Protein AF-A0A534RTC8-F1 (afdb_monomer_lite)

Structure (mmCIF, N/CA/C/O backbone):
data_AF-A0A534RTC8-F1
#
_entry.id   AF-A0A534RTC8-F1
#
loop_
_atom_site.group_PDB
_atom_site.id
_atom_site.type_symbol
_atom_site.label_atom_id
_atom_site.label_alt_id
_atom_site.label_comp_id
_atom_site.label_asym_id
_atom_site.label_entity_id
_atom_site.label_seq_id
_atom_site.pdbx_PDB_ins_code
_atom_site.Cartn_x
_atom_site.Cartn_y
_atom_site.Cartn_z
_atom_site.occupancy
_atom_site.B_iso_or_equiv
_atom_site.auth_seq_id
_atom_site.auth_comp_id
_atom_site.auth_asym_id
_atom_site.auth_atom_id
_atom_site.pdbx_PDB_model_num
ATOM 1 N N . ARG A 1 1 ? 11.930 1.337 -17.152 1.00 77.25 1 ARG A N 1
ATOM 2 C CA . ARG A 1 1 ? 13.131 2.002 -17.711 1.00 77.25 1 ARG A CA 1
ATOM 3 C C . ARG A 1 1 ? 12.925 3.474 -18.071 1.00 77.25 1 ARG A C 1
ATOM 5 O O . ARG A 1 1 ? 13.868 4.114 -18.499 1.00 77.25 1 ARG A O 1
ATOM 12 N N . SER A 1 2 ? 11.740 4.068 -17.880 1.00 83.12 2 SER A N 1
ATOM 13 C CA . SER A 1 2 ? 11.579 5.524 -18.049 1.00 83.12 2 SER A CA 1
ATOM 14 C C . SER A 1 2 ? 12.488 6.327 -17.107 1.00 83.12 2 SER A C 1
ATOM 16 O O . SER A 1 2 ? 13.029 7.349 -17.511 1.00 83.12 2 SER A O 1
ATOM 18 N N . ILE A 1 3 ? 12.719 5.824 -15.888 1.00 85.44 3 ILE A N 1
ATOM 19 C CA . ILE A 1 3 ? 13.619 6.433 -14.895 1.00 85.44 3 ILE A CA 1
ATOM 20 C C . ILE A 1 3 ? 15.095 6.454 -15.322 1.00 85.44 3 ILE A C 1
ATOM 22 O O . ILE A 1 3 ? 15.863 7.247 -14.793 1.00 85.44 3 ILE A O 1
ATOM 26 N N . ASP A 1 4 ? 15.479 5.631 -16.302 1.00 87.94 4 ASP A N 1
ATOM 27 C CA . ASP A 1 4 ? 16.851 5.540 -16.812 1.00 87.94 4 ASP A CA 1
ATOM 28 C C . ASP A 1 4 ? 17.163 6.665 -17.819 1.00 87.94 4 ASP A C 1
ATOM 30 O O . ASP A 1 4 ? 18.320 6.929 -18.141 1.00 87.94 4 ASP A O 1
ATOM 34 N N . ILE A 1 5 ? 16.140 7.369 -18.324 1.00 89.75 5 ILE A N 1
ATOM 35 C CA . ILE A 1 5 ? 16.299 8.402 -19.361 1.00 89.75 5 ILE A CA 1
ATOM 36 C C . ILE A 1 5 ? 17.119 9.584 -18.836 1.00 89.75 5 ILE A C 1
ATOM 38 O O . ILE A 1 5 ? 18.080 9.997 -19.479 1.00 89.75 5 ILE A O 1
ATOM 42 N N . VAL A 1 6 ? 16.765 10.117 -17.665 1.00 90.00 6 VAL A N 1
ATOM 43 C CA . VAL A 1 6 ? 17.455 11.274 -17.074 1.00 90.00 6 VAL A CA 1
ATOM 44 C C . VAL A 1 6 ? 18.931 10.977 -16.770 1.00 90.00 6 VAL A C 1
ATOM 46 O O . VAL A 1 6 ? 19.768 11.730 -17.267 1.00 90.00 6 VAL A O 1
ATOM 49 N N . PRO A 1 7 ? 19.305 9.899 -16.045 1.00 90.12 7 PRO A N 1
ATOM 50 C CA . PRO A 1 7 ? 20.716 9.583 -15.816 1.00 90.12 7 PRO A CA 1
ATOM 51 C C . PRO A 1 7 ? 21.477 9.315 -17.122 1.00 90.12 7 PRO A C 1
ATOM 53 O O . PRO A 1 7 ? 22.638 9.700 -17.222 1.00 90.12 7 PRO A O 1
ATOM 56 N N . THR A 1 8 ? 20.830 8.754 -18.152 1.00 90.62 8 THR A N 1
ATOM 57 C CA . THR A 1 8 ? 21.440 8.614 -19.489 1.00 90.62 8 THR A CA 1
ATOM 58 C C . THR A 1 8 ? 21.735 9.972 -20.125 1.00 90.62 8 THR A C 1
ATOM 60 O O . THR A 1 8 ? 22.825 10.180 -20.647 1.00 90.62 8 THR A O 1
ATOM 63 N N . ILE A 1 9 ? 20.794 10.922 -20.074 1.00 90.75 9 ILE A N 1
ATOM 64 C CA . ILE A 1 9 ? 21.009 12.284 -20.587 1.00 90.75 9 ILE A CA 1
ATOM 65 C C . ILE A 1 9 ? 22.135 12.974 -19.811 1.00 90.75 9 ILE A C 1
ATOM 67 O O . ILE A 1 9 ? 22.993 13.605 -20.425 1.00 90.75 9 ILE A O 1
ATOM 71 N N . CYS A 1 10 ? 22.166 12.847 -18.481 1.00 89.00 10 CYS A N 1
ATOM 72 C CA . CYS A 1 10 ? 23.241 13.399 -17.657 1.00 89.00 10 CYS A CA 1
ATOM 73 C C . CYS A 1 10 ? 24.613 12.868 -18.087 1.00 89.00 10 CYS A C 1
ATOM 75 O O . CYS A 1 10 ? 25.526 13.666 -18.287 1.00 89.00 10 CYS A O 1
ATOM 77 N N . ASP A 1 11 ? 24.728 11.558 -18.299 1.00 89.56 11 ASP A N 1
ATOM 78 C CA . ASP A 1 11 ? 25.956 10.896 -18.742 1.00 89.56 11 ASP A CA 1
ATOM 79 C C . ASP A 1 11 ? 26.390 11.371 -20.143 1.00 89.56 11 ASP A C 1
ATOM 81 O O . ASP A 1 11 ? 27.514 11.838 -20.325 1.00 89.56 11 ASP A O 1
ATOM 85 N N . VAL A 1 12 ? 25.460 11.415 -21.111 1.00 91.69 12 VAL A N 1
ATOM 86 C CA . VAL A 1 12 ? 25.701 11.978 -22.460 1.00 91.69 12 VAL A CA 1
ATOM 87 C C . VAL A 1 12 ? 26.232 13.410 -22.388 1.00 91.69 12 VAL A C 1
ATOM 89 O O . VAL A 1 12 ? 27.104 13.806 -23.162 1.00 91.69 12 VAL A O 1
ATOM 92 N N . LEU A 1 13 ? 25.691 14.208 -21.469 1.00 91.62 13 LEU A N 1
ATOM 93 C CA . LEU A 1 13 ? 26.062 15.605 -21.297 1.00 91.62 13 LEU A CA 1
ATOM 94 C C . LEU A 1 13 ? 27.298 15.802 -20.411 1.00 91.62 13 LEU A C 1
ATOM 96 O O . LEU A 1 13 ? 27.687 16.954 -20.221 1.00 91.62 13 LEU A O 1
ATOM 100 N N . GLY A 1 14 ? 27.912 14.746 -19.869 1.00 89.50 14 GLY A N 1
ATOM 101 C CA . GLY A 1 14 ? 29.035 14.841 -18.933 1.00 89.50 14 GLY A CA 1
ATOM 102 C C . GLY A 1 14 ? 28.685 15.599 -17.648 1.00 89.50 14 GLY A C 1
ATOM 103 O O . GLY A 1 14 ? 29.510 16.360 -17.140 1.00 89.50 14 GLY A O 1
ATOM 104 N N . LEU A 1 15 ? 27.440 15.475 -17.183 1.00 88.44 15 LEU A N 1
ATOM 105 C CA . LEU A 1 15 ? 26.965 16.014 -15.908 1.00 88.44 15 LEU A CA 1
ATOM 106 C C . LEU A 1 15 ? 27.244 15.015 -14.775 1.00 88.44 15 LEU A C 1
ATOM 108 O O . LEU A 1 15 ? 27.317 13.813 -15.032 1.00 88.44 15 LEU A O 1
ATOM 112 N N . PRO A 1 16 ? 27.390 15.479 -13.520 1.00 82.50 16 PRO A N 1
ATOM 113 C CA . PRO A 1 16 ? 27.535 14.568 -12.391 1.00 82.50 16 PRO A CA 1
ATOM 114 C C . PRO A 1 16 ? 26.307 13.658 -12.254 1.00 82.50 16 PRO A C 1
ATOM 116 O O . PRO A 1 16 ? 25.179 14.074 -12.520 1.00 82.50 16 PRO A O 1
ATOM 119 N N . ALA A 1 17 ? 26.538 12.423 -11.804 1.00 77.12 17 ALA A N 1
ATOM 120 C CA . ALA A 1 17 ? 25.464 11.539 -11.371 1.00 77.12 17 ALA A CA 1
ATOM 121 C C . ALA A 1 17 ? 24.817 12.105 -10.098 1.00 77.12 17 ALA A C 1
ATOM 123 O O . ALA A 1 17 ? 25.513 12.595 -9.206 1.00 77.12 17 ALA A O 1
ATOM 124 N N . PHE A 1 18 ? 23.493 12.017 -10.016 1.00 78.12 18 PHE A N 1
ATOM 125 C CA . PHE A 1 18 ? 22.725 12.439 -8.850 1.00 78.12 18 PHE A CA 1
ATOM 126 C C . PHE A 1 18 ? 22.393 11.198 -8.015 1.00 78.12 18 PHE A C 1
ATOM 128 O O . PHE A 1 18 ? 21.691 10.322 -8.527 1.00 78.12 18 PHE A O 1
ATOM 135 N N . PRO A 1 19 ? 22.908 11.073 -6.775 1.00 74.38 19 PRO A N 1
ATOM 136 C CA . PRO A 1 19 ? 22.677 9.901 -5.924 1.00 74.38 19 PRO A CA 1
ATOM 137 C C . PRO A 1 19 ? 21.198 9.603 -5.652 1.00 74.38 19 PRO A C 1
ATOM 139 O O . PRO A 1 19 ? 20.850 8.486 -5.290 1.00 74.38 19 PRO A O 1
ATOM 142 N N . GLU A 1 20 ? 20.328 10.598 -5.814 1.00 76.94 20 GLU A N 1
ATOM 143 C CA . GLU A 1 20 ? 18.884 10.495 -5.619 1.00 76.94 20 GLU A CA 1
ATOM 144 C C . GLU A 1 20 ? 18.161 9.826 -6.796 1.00 76.94 20 GLU A C 1
ATOM 146 O O . GLU A 1 20 ? 16.977 9.502 -6.684 1.00 76.94 20 GLU A O 1
ATOM 151 N N . PHE A 1 21 ? 18.827 9.647 -7.942 1.00 81.12 21 PHE A N 1
ATOM 152 C CA . PHE A 1 21 ? 18.242 8.960 -9.087 1.00 81.12 21 PHE A CA 1
ATOM 153 C C . PHE A 1 21 ? 18.325 7.448 -8.898 1.00 81.12 21 PHE A C 1
ATOM 155 O O . PHE A 1 21 ? 19.400 6.866 -8.835 1.00 81.12 21 PHE A O 1
ATOM 162 N N . GLU A 1 22 ? 17.158 6.809 -8.876 1.00 82.06 22 GLU A N 1
ATOM 163 C CA . GLU A 1 22 ? 17.038 5.347 -8.822 1.00 82.06 22 GLU A CA 1
ATOM 164 C C . GLU A 1 22 ? 17.397 4.674 -10.162 1.00 82.06 22 GLU A C 1
ATOM 166 O O . GLU A 1 22 ? 17.724 3.490 -10.199 1.00 82.06 22 GLU A O 1
ATOM 171 N N . GLY A 1 23 ? 17.307 5.413 -11.275 1.00 85.81 23 GLY A N 1
ATOM 172 C CA . GLY A 1 23 ? 17.638 4.912 -12.610 1.00 85.81 23 GLY A CA 1
ATOM 173 C C . GLY A 1 23 ? 19.140 4.904 -12.897 1.00 85.81 23 GLY A C 1
ATOM 174 O O . GLY A 1 23 ? 19.924 5.591 -12.244 1.00 85.81 23 GLY A O 1
ATOM 175 N N . VAL A 1 24 ? 19.543 4.183 -13.944 1.00 87.00 24 VAL A N 1
ATOM 176 C CA . VAL A 1 24 ? 20.947 4.088 -14.385 1.00 87.00 24 VAL A CA 1
ATOM 177 C C . VAL A 1 24 ? 21.121 4.556 -15.828 1.00 87.00 24 VAL A C 1
ATOM 179 O O . VAL A 1 24 ? 20.195 4.477 -16.631 1.00 87.00 24 VAL A O 1
ATOM 182 N N . SER A 1 25 ? 22.315 5.039 -16.184 1.00 88.56 25 SER A N 1
ATOM 183 C CA . SER A 1 25 ? 22.623 5.383 -17.578 1.00 88.56 25 SER A CA 1
ATOM 184 C C . SER A 1 25 ? 22.563 4.143 -18.476 1.00 88.56 25 SER A C 1
ATOM 186 O O . SER A 1 25 ? 23.100 3.085 -18.143 1.00 88.56 25 SER A O 1
ATOM 188 N N . LEU A 1 26 ? 21.929 4.280 -19.641 1.00 89.12 26 LEU A N 1
ATOM 189 C CA . LEU A 1 26 ? 21.820 3.244 -20.666 1.00 89.12 26 LEU A CA 1
ATOM 190 C C . LEU A 1 26 ? 22.995 3.267 -21.656 1.00 89.12 26 LEU A C 1
ATOM 192 O O . LEU A 1 26 ? 23.085 2.373 -22.497 1.00 89.12 26 LEU A O 1
ATOM 196 N N . LEU A 1 27 ? 23.903 4.249 -21.577 1.00 89.00 27 LEU A N 1
ATOM 197 C CA . LEU A 1 27 ? 25.047 4.341 -22.493 1.00 89.00 27 LEU A CA 1
ATOM 198 C C . LEU A 1 27 ? 25.919 3.076 -22.527 1.00 89.00 27 LEU A C 1
ATOM 200 O O . LEU A 1 27 ? 26.255 2.653 -23.635 1.00 89.00 27 LEU A O 1
ATOM 204 N N . PRO A 1 28 ? 26.236 2.409 -21.395 1.00 86.31 28 PRO A N 1
ATOM 205 C CA . PRO A 1 28 ? 26.993 1.156 -21.432 1.00 86.31 28 PRO A CA 1
ATOM 206 C C . PRO A 1 28 ? 26.291 0.049 -22.231 1.00 86.31 28 PRO A C 1
ATOM 208 O O . PRO A 1 28 ? 26.950 -0.727 -22.919 1.00 86.31 28 PRO A O 1
ATOM 211 N N . LEU A 1 29 ? 24.956 -0.004 -22.188 1.00 84.06 29 LEU A N 1
ATOM 212 C CA . LEU A 1 29 ? 24.170 -0.986 -22.941 1.00 84.06 29 LEU A CA 1
ATOM 213 C C . LEU A 1 29 ? 24.237 -0.710 -24.444 1.00 84.06 29 LEU A C 1
ATOM 215 O O . LEU A 1 29 ? 24.435 -1.633 -25.227 1.00 84.06 29 LEU A O 1
ATOM 219 N N . ILE A 1 30 ? 24.130 0.565 -24.830 1.00 84.44 30 ILE A N 1
ATOM 220 C CA . ILE A 1 30 ? 24.231 1.012 -26.226 1.00 84.44 30 ILE A CA 1
ATOM 221 C C . ILE A 1 30 ? 25.638 0.748 -26.781 1.00 84.44 30 ILE A C 1
ATOM 223 O O . ILE A 1 30 ? 25.779 0.318 -27.921 1.00 84.44 30 ILE A O 1
ATOM 227 N N . ALA A 1 31 ? 26.678 1.004 -25.984 1.00 85.94 31 ALA A N 1
ATOM 228 C CA . ALA A 1 31 ? 28.070 0.902 -26.415 1.00 85.94 31 ALA A CA 1
ATOM 229 C C . ALA A 1 31 ? 28.591 -0.542 -26.499 1.00 85.94 31 ALA A C 1
ATOM 231 O O . ALA A 1 31 ? 29.468 -0.824 -27.314 1.00 85.94 31 ALA A O 1
ATOM 232 N N . HIS A 1 32 ? 28.089 -1.444 -25.650 1.00 80.12 32 HIS A N 1
ATOM 233 C CA . HIS A 1 32 ? 28.633 -2.799 -25.510 1.00 80.12 32 HIS A CA 1
ATOM 234 C C . HIS A 1 32 ? 27.690 -3.916 -25.970 1.00 80.12 32 HIS A C 1
ATOM 236 O O . HIS A 1 32 ? 28.039 -5.079 -25.791 1.00 80.12 32 HIS A O 1
ATOM 242 N N . ASP A 1 33 ? 26.518 -3.583 -26.528 1.00 71.12 33 ASP A N 1
ATOM 243 C CA . ASP A 1 33 ? 25.463 -4.542 -26.909 1.00 71.12 33 ASP A CA 1
ATOM 244 C C . ASP A 1 33 ? 25.215 -5.595 -25.812 1.00 71.12 33 ASP A C 1
ATOM 246 O O . ASP A 1 33 ? 25.131 -6.805 -26.030 1.00 71.12 33 ASP A O 1
ATOM 250 N N . THR A 1 34 ? 25.200 -5.118 -24.567 1.00 71.31 34 THR A N 1
ATOM 251 C CA . THR A 1 34 ? 25.032 -5.975 -23.394 1.00 71.31 34 THR A CA 1
ATOM 252 C C . THR A 1 34 ? 23.556 -6.105 -23.065 1.00 71.31 34 THR A C 1
ATOM 254 O O . THR A 1 34 ? 22.774 -5.163 -23.207 1.00 71.31 34 THR A O 1
ATOM 257 N N . SER A 1 35 ? 23.156 -7.292 -22.603 1.00 62.88 35 SER A N 1
ATOM 258 C CA . SER A 1 35 ? 21.790 -7.485 -22.128 1.00 62.88 35 SER A CA 1
ATOM 259 C C . SER A 1 35 ? 21.543 -6.596 -20.910 1.00 62.88 35 SER A C 1
ATOM 261 O O . SER A 1 35 ? 22.365 -6.565 -19.990 1.00 62.88 35 SER A O 1
ATOM 263 N N . PRO A 1 36 ? 20.419 -5.873 -20.877 1.00 61.88 36 PRO A N 1
ATOM 264 C CA . PRO A 1 36 ? 20.132 -4.991 -19.769 1.00 61.88 36 PRO A CA 1
ATOM 265 C C . PRO A 1 36 ? 19.829 -5.807 -18.496 1.00 61.88 36 PRO A C 1
ATOM 267 O O . PRO A 1 36 ? 19.460 -6.980 -18.607 1.00 61.88 36 PRO A O 1
ATOM 270 N N . PRO A 1 37 ? 19.966 -5.223 -17.285 1.00 62.88 37 PRO A N 1
ATOM 271 C CA . PRO A 1 37 ? 19.723 -5.944 -16.035 1.00 62.88 37 PRO A CA 1
ATOM 272 C C . PRO A 1 37 ? 18.354 -6.625 -16.065 1.00 62.88 37 PRO A C 1
ATOM 274 O O . PRO A 1 37 ? 17.379 -6.037 -16.540 1.00 62.88 37 PRO A O 1
ATOM 277 N N . GLY A 1 38 ? 18.327 -7.885 -15.624 1.00 73.56 38 GLY A N 1
ATOM 278 C CA . GLY A 1 38 ? 17.243 -8.816 -15.930 1.00 73.56 38 GLY A CA 1
ATOM 279 C C . GLY A 1 38 ? 15.891 -8.424 -15.342 1.00 73.56 38 GLY A C 1
ATOM 280 O O . GLY A 1 38 ? 14.874 -8.756 -15.938 1.00 73.56 38 GLY A O 1
ATOM 281 N N . GLU A 1 39 ? 15.863 -7.700 -14.224 1.00 87.50 39 GLU A N 1
ATOM 282 C CA . GLU A 1 39 ? 14.638 -7.371 -13.496 1.00 87.50 39 GLU A CA 1
ATOM 283 C C . GLU A 1 39 ? 14.167 -5.929 -13.739 1.00 87.50 39 GLU A C 1
ATOM 285 O O . GLU A 1 39 ? 14.957 -4.987 -13.796 1.00 87.50 39 GLU A O 1
ATOM 290 N N . LEU A 1 40 ? 12.854 -5.758 -13.874 1.00 90.00 40 LEU A N 1
ATOM 291 C CA . LEU A 1 40 ? 12.160 -4.487 -14.012 1.00 90.00 40 LEU A CA 1
ATOM 292 C C . LEU A 1 40 ? 10.964 -4.441 -13.068 1.00 90.00 40 LEU A C 1
ATOM 294 O O . LEU A 1 40 ? 10.110 -5.325 -13.106 1.00 90.00 40 LEU A O 1
ATOM 298 N N . PHE A 1 41 ? 10.856 -3.360 -12.306 1.00 91.44 41 PHE A N 1
ATOM 299 C CA . PHE A 1 41 ? 9.686 -3.060 -11.491 1.00 91.44 41 PHE A CA 1
ATOM 300 C C . PHE A 1 41 ? 8.830 -1.976 -12.155 1.00 91.44 41 PHE A C 1
ATOM 302 O O . PHE A 1 41 ? 9.347 -1.013 -12.730 1.00 91.44 41 PHE A O 1
ATOM 309 N N . ALA A 1 42 ? 7.510 -2.135 -12.102 1.00 91.38 42 ALA A N 1
ATOM 310 C CA . ALA A 1 42 ? 6.553 -1.176 -12.633 1.00 91.38 42 ALA A CA 1
ATOM 311 C C . ALA A 1 42 ? 5.364 -0.994 -11.686 1.00 91.38 42 ALA A C 1
ATOM 313 O O . ALA A 1 42 ? 4.903 -1.937 -11.041 1.00 91.38 42 ALA A O 1
ATOM 314 N N . ARG A 1 43 ? 4.834 0.231 -11.661 1.00 89.88 43 ARG A N 1
ATOM 315 C CA . ARG A 1 43 ? 3.625 0.608 -10.927 1.00 89.88 43 ARG A CA 1
ATOM 316 C C . ARG A 1 43 ? 2.590 1.144 -11.908 1.00 89.88 43 ARG A C 1
ATOM 318 O O . ARG A 1 43 ? 2.890 2.054 -12.677 1.00 89.88 43 ARG A O 1
ATOM 325 N N . ALA A 1 44 ? 1.379 0.604 -11.856 1.00 87.38 44 ALA A N 1
ATOM 326 C CA . ALA A 1 44 ? 0.212 1.166 -12.520 1.00 87.38 44 ALA A CA 1
ATOM 327 C C . ALA A 1 44 ? -0.670 1.831 -11.459 1.00 87.38 44 ALA A C 1
ATOM 329 O O . ALA A 1 44 ? -1.222 1.153 -10.596 1.00 87.38 44 ALA A O 1
ATOM 330 N N . ALA A 1 45 ? -0.751 3.160 -11.519 1.00 81.12 45 ALA A N 1
ATOM 331 C CA . ALA A 1 45 ? -1.385 4.021 -10.519 1.00 81.12 45 ALA A CA 1
ATOM 332 C C . ALA A 1 45 ? -2.438 4.954 -11.153 1.00 81.12 45 ALA A C 1
ATOM 334 O O . ALA A 1 45 ? -2.516 6.134 -10.820 1.00 81.12 45 ALA A O 1
ATOM 335 N N . ASN A 1 46 ? -3.199 4.449 -12.130 1.00 76.50 46 ASN A N 1
ATOM 336 C CA . ASN A 1 46 ? -4.319 5.185 -12.722 1.00 76.50 46 ASN A CA 1
ATOM 337 C C . ASN A 1 46 ? -5.560 4.993 -11.837 1.00 76.50 46 ASN A C 1
ATOM 339 O O . ASN A 1 46 ? -5.854 3.862 -11.486 1.00 76.50 46 ASN A O 1
ATOM 343 N N . LEU A 1 47 ? -6.294 6.060 -11.515 1.00 76.00 47 LEU A N 1
ATOM 344 C CA . LEU A 1 47 ? -7.545 5.987 -10.749 1.00 76.00 47 LEU A CA 1
ATOM 345 C C . LEU A 1 47 ? -8.692 5.285 -11.501 1.00 76.00 47 LEU A C 1
ATOM 347 O O . LEU A 1 47 ? -9.634 4.810 -10.875 1.00 76.00 47 LEU A O 1
ATOM 351 N N . GLU A 1 48 ? -8.620 5.192 -12.830 1.00 75.06 48 GLU A N 1
ATOM 352 C CA . GLU A 1 48 ? -9.605 4.481 -13.660 1.00 75.06 48 GLU A CA 1
ATOM 353 C C . GLU A 1 48 ? -9.444 2.954 -13.614 1.00 75.06 48 GLU A C 1
ATOM 355 O O . GLU A 1 48 ? -10.340 2.221 -14.031 1.00 75.06 48 GLU A O 1
ATOM 360 N N . PHE A 1 49 ? -8.305 2.459 -13.119 1.00 79.50 49 PHE A N 1
ATOM 361 C CA . PHE A 1 49 ? -7.990 1.034 -13.064 1.00 79.50 49 PHE A CA 1
ATOM 362 C C . PHE A 1 49 ? -7.481 0.639 -11.671 1.00 79.50 49 PHE A C 1
ATOM 364 O O . PHE A 1 49 ? -6.990 1.477 -10.923 1.00 79.50 49 PHE A O 1
ATOM 371 N N . PRO A 1 50 ? -7.535 -0.648 -11.292 1.00 83.44 50 PRO A N 1
ATOM 372 C CA . PRO A 1 50 ? -6.948 -1.084 -10.032 1.00 83.44 50 PRO A CA 1
ATOM 373 C C . PRO A 1 50 ? -5.451 -0.767 -9.963 1.00 83.44 50 PRO A C 1
ATOM 375 O O . PRO A 1 50 ? -4.720 -0.980 -10.938 1.00 83.44 50 PRO A O 1
ATOM 378 N N . TYR A 1 51 ? -4.987 -0.331 -8.788 1.00 91.44 51 TYR A N 1
ATOM 379 C CA . TYR A 1 51 ? -3.559 -0.197 -8.509 1.00 91.44 51 TYR A CA 1
ATOM 380 C C . TYR A 1 51 ? -2.872 -1.556 -8.660 1.00 91.44 51 TYR A C 1
ATOM 382 O O . TYR A 1 51 ? -3.318 -2.559 -8.091 1.00 91.44 51 TYR A O 1
ATOM 390 N N . ARG A 1 52 ? -1.782 -1.594 -9.429 1.00 94.62 52 ARG A N 1
ATOM 391 C CA . ARG A 1 52 ? -1.005 -2.816 -9.663 1.00 94.62 52 ARG A CA 1
ATOM 392 C C . ARG A 1 52 ? 0.486 -2.563 -9.558 1.00 94.62 52 ARG A C 1
ATOM 394 O O . ARG A 1 52 ? 0.990 -1.536 -10.017 1.00 94.62 52 ARG A O 1
ATOM 401 N N . PHE A 1 53 ? 1.184 -3.562 -9.045 1.00 95.19 53 PHE A N 1
ATOM 402 C CA . PHE A 1 53 ? 2.627 -3.690 -9.179 1.00 95.19 53 PHE A CA 1
ATOM 403 C C . PHE A 1 53 ? 2.944 -4.820 -10.143 1.00 95.19 53 PHE A C 1
ATOM 405 O O . PHE A 1 53 ? 2.235 -5.824 -10.176 1.00 95.19 53 PHE A O 1
ATOM 412 N N . ALA A 1 54 ? 4.006 -4.661 -10.922 1.00 95.94 54 ALA A N 1
ATOM 413 C CA . ALA A 1 54 ? 4.519 -5.718 -11.771 1.00 95.94 54 ALA A CA 1
ATOM 414 C C . ALA A 1 54 ? 6.030 -5.843 -11.604 1.00 95.94 54 ALA A C 1
ATOM 416 O O . ALA A 1 54 ? 6.750 -4.845 -11.647 1.00 95.94 54 ALA A O 1
ATOM 417 N N . LEU A 1 55 ? 6.493 -7.078 -11.461 1.00 95.62 55 LEU A N 1
ATOM 418 C CA . LEU A 1 55 ? 7.895 -7.448 -11.528 1.00 95.62 55 LEU A CA 1
ATOM 419 C C . LEU A 1 55 ? 8.108 -8.266 -12.797 1.00 95.62 55 LEU A C 1
ATOM 421 O O . LEU A 1 55 ? 7.430 -9.268 -13.019 1.00 95.62 55 LEU A O 1
ATOM 425 N N . ARG A 1 56 ? 9.034 -7.840 -13.648 1.00 94.12 56 ARG A N 1
ATOM 426 C CA . ARG A 1 56 ? 9.335 -8.487 -14.921 1.00 94.12 56 ARG A CA 1
ATOM 427 C C . ARG A 1 56 ? 10.799 -8.885 -14.966 1.00 94.12 56 ARG A C 1
ATOM 429 O O . ARG A 1 56 ? 11.673 -8.037 -14.874 1.00 94.12 56 ARG A O 1
ATOM 436 N N . THR A 1 57 ? 11.040 -10.163 -15.202 1.00 92.50 57 THR A N 1
ATOM 437 C CA . THR A 1 57 ? 12.338 -10.730 -15.582 1.00 92.50 57 THR A CA 1
ATOM 438 C C . THR A 1 57 ? 12.361 -10.995 -17.097 1.00 92.50 57 THR A C 1
ATOM 440 O O . THR A 1 57 ? 11.341 -10.770 -17.760 1.00 92.50 57 THR A O 1
ATOM 443 N N . PRO A 1 58 ? 13.457 -11.506 -17.699 1.00 90.50 58 PRO A N 1
ATOM 444 C CA . PRO A 1 58 ? 13.444 -11.846 -19.122 1.00 90.50 58 PRO A CA 1
ATOM 445 C C . PRO A 1 58 ? 12.429 -12.946 -19.460 1.00 90.50 58 PRO A C 1
ATOM 447 O O . PRO A 1 58 ? 11.880 -12.947 -20.558 1.00 90.50 58 PRO A O 1
ATOM 450 N N . ARG A 1 59 ? 12.171 -13.866 -18.519 1.00 93.38 59 ARG A N 1
ATOM 451 C CA . ARG A 1 59 ? 11.289 -15.019 -18.733 1.00 93.38 59 ARG A CA 1
ATOM 452 C C . ARG A 1 59 ? 9.923 -14.888 -18.076 1.00 93.38 59 ARG A C 1
ATOM 454 O O . ARG A 1 59 ? 8.959 -15.365 -18.646 1.00 93.38 59 ARG A O 1
ATOM 461 N N . TYR A 1 60 ? 9.813 -14.270 -16.907 1.00 95.88 60 TYR A N 1
ATOM 462 C CA . TYR A 1 60 ? 8.555 -14.234 -16.160 1.00 95.88 60 TYR A CA 1
ATOM 463 C C . TYR A 1 60 ? 8.112 -12.817 -15.838 1.00 95.88 60 TYR A C 1
ATOM 465 O O . TYR A 1 60 ? 8.943 -11.949 -15.568 1.00 95.88 60 TYR A O 1
ATOM 473 N N . LYS A 1 61 ? 6.799 -12.607 -15.789 1.00 96.69 61 LYS A N 1
ATOM 474 C CA . LYS A 1 61 ? 6.181 -11.407 -15.226 1.00 96.69 61 LYS A CA 1
ATOM 475 C C . LYS A 1 61 ? 5.205 -11.802 -14.128 1.00 96.69 61 LYS A C 1
ATOM 477 O O . LYS A 1 61 ? 4.283 -12.568 -14.386 1.00 96.69 61 LYS A O 1
ATOM 482 N N . LEU A 1 62 ? 5.408 -11.249 -12.940 1.00 97.69 62 LEU A N 1
ATOM 483 C CA . LEU A 1 62 ? 4.482 -11.319 -11.816 1.00 97.69 62 LEU A CA 1
ATOM 484 C C . LEU A 1 62 ? 3.741 -9.985 -11.717 1.00 97.69 62 LEU A C 1
ATOM 486 O O . LEU A 1 62 ? 4.377 -8.932 -11.711 1.00 97.69 62 LEU A O 1
ATOM 490 N N . ILE A 1 63 ? 2.417 -10.013 -11.622 1.00 97.25 63 ILE A N 1
ATOM 491 C CA . ILE A 1 63 ? 1.573 -8.840 -11.369 1.00 97.25 63 ILE A CA 1
ATOM 492 C C . ILE A 1 63 ? 0.840 -9.066 -10.052 1.00 97.25 63 ILE A C 1
ATOM 494 O O . ILE A 1 63 ? 0.324 -10.154 -9.830 1.00 97.25 63 ILE A O 1
ATOM 498 N N . ARG A 1 64 ? 0.757 -8.045 -9.196 1.00 95.88 64 ARG A N 1
ATOM 499 C CA . ARG A 1 64 ? -0.069 -8.055 -7.983 1.00 95.88 64 ARG A CA 1
ATOM 500 C C . ARG A 1 64 ? -1.053 -6.894 -8.016 1.00 95.88 64 ARG A C 1
ATOM 502 O O . ARG A 1 64 ? -0.652 -5.736 -8.148 1.00 95.88 64 ARG A O 1
ATOM 509 N N . THR A 1 65 ? -2.341 -7.205 -7.900 1.00 95.69 65 THR A N 1
ATOM 510 C CA . THR A 1 65 ? -3.424 -6.215 -7.834 1.00 95.69 65 THR A CA 1
ATOM 511 C C . THR A 1 65 ? -3.687 -5.830 -6.385 1.00 95.69 65 THR A C 1
ATOM 513 O O . THR A 1 65 ? -4.075 -6.668 -5.579 1.00 95.69 65 THR A O 1
ATOM 516 N N . ILE A 1 66 ? -3.514 -4.552 -6.051 1.00 94.94 66 ILE A N 1
ATOM 517 C CA . ILE A 1 66 ? -3.645 -4.046 -4.678 1.00 94.94 66 ILE A CA 1
ATOM 518 C C . ILE A 1 66 ? -5.080 -4.097 -4.171 1.00 94.94 66 ILE A C 1
ATOM 520 O O . ILE A 1 66 ? -5.289 -4.286 -2.979 1.00 94.94 66 ILE A O 1
ATOM 524 N N . GLU A 1 67 ? -6.073 -4.014 -5.054 1.00 95.06 67 GLU A N 1
ATOM 525 C CA . GLU A 1 67 ? -7.464 -4.108 -4.617 1.00 95.06 67 GLU A CA 1
ATOM 526 C C . GLU A 1 67 ? -7.773 -5.447 -3.948 1.00 95.06 67 GLU A C 1
ATOM 528 O O . GLU A 1 67 ? -8.374 -5.476 -2.882 1.00 95.06 67 GLU A O 1
ATOM 533 N N . THR A 1 68 ? -7.350 -6.556 -4.546 1.00 95.44 68 THR A N 1
ATOM 534 C CA . THR A 1 68 ? -7.754 -7.902 -4.116 1.00 95.44 68 THR A CA 1
ATOM 535 C C . THR A 1 68 ? -6.615 -8.724 -3.533 1.00 95.44 68 THR A C 1
ATOM 537 O O . THR A 1 68 ? -6.867 -9.786 -2.981 1.00 95.44 68 THR A O 1
ATOM 540 N N . GLY A 1 69 ? -5.367 -8.273 -3.680 1.00 94.50 69 GLY A N 1
ATOM 541 C CA . GLY A 1 69 ? -4.179 -9.076 -3.394 1.00 94.50 69 GLY A CA 1
ATOM 542 C C . GLY A 1 69 ? -3.871 -10.104 -4.485 1.00 94.50 69 GLY A C 1
ATOM 543 O O . GLY A 1 69 ? -2.804 -10.708 -4.448 1.00 94.50 69 GLY A O 1
ATOM 544 N N . ARG A 1 70 ? -4.755 -10.264 -5.487 1.00 94.81 70 ARG A N 1
ATOM 545 C CA . ARG A 1 70 ? -4.614 -11.277 -6.538 1.00 94.81 70 ARG A CA 1
ATOM 546 C C . ARG A 1 70 ? -3.304 -11.102 -7.288 1.00 94.81 70 ARG A C 1
ATOM 548 O O . ARG A 1 70 ? -2.983 -10.006 -7.761 1.00 94.81 70 ARG A O 1
ATOM 555 N N . GLU A 1 71 ? -2.624 -12.224 -7.458 1.00 95.62 71 GLU A N 1
ATOM 556 C CA . GLU A 1 71 ? -1.438 -12.338 -8.284 1.00 95.62 71 GLU A CA 1
ATOM 557 C C . GLU A 1 71 ? -1.743 -12.970 -9.638 1.00 95.62 71 GLU A C 1
ATOM 559 O O . GLU A 1 71 ? -2.679 -13.757 -9.777 1.00 95.62 71 GLU A O 1
ATOM 564 N N . GLU A 1 72 ? -0.926 -12.615 -10.622 1.00 97.00 72 GLU A N 1
ATOM 565 C CA . GLU A 1 72 ? -0.931 -13.178 -11.969 1.00 97.00 72 GLU A CA 1
ATOM 566 C C . GLU A 1 72 ? 0.512 -13.453 -12.381 1.00 97.00 72 GLU A C 1
ATOM 568 O O . GLU A 1 72 ? 1.384 -12.606 -12.163 1.00 97.00 72 GLU A O 1
ATOM 573 N N . LEU A 1 73 ? 0.771 -14.611 -12.981 1.00 98.00 73 LEU A N 1
ATOM 574 C CA . LEU A 1 73 ? 2.108 -15.020 -13.406 1.00 98.00 73 LEU A CA 1
ATOM 575 C C . LEU A 1 73 ? 2.094 -15.435 -14.873 1.00 98.00 73 LEU A C 1
ATOM 577 O O . LEU A 1 73 ? 1.348 -16.328 -15.251 1.0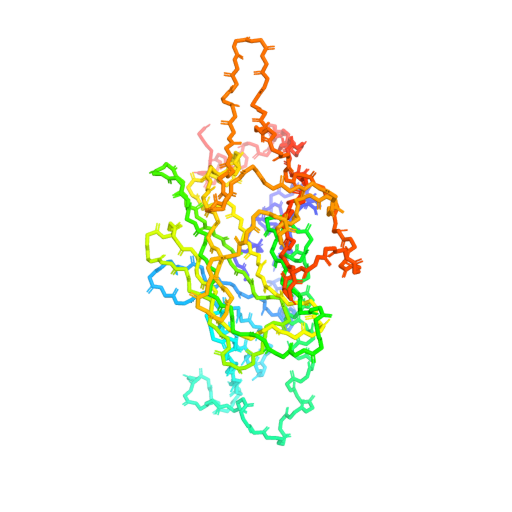0 98.00 73 LEU A O 1
ATOM 581 N N . TYR A 1 74 ? 2.977 -14.852 -15.677 1.00 97.81 74 TYR A N 1
ATOM 582 C CA . TYR A 1 74 ? 3.082 -15.148 -17.107 1.00 97.81 74 TYR A CA 1
ATOM 583 C C . TYR A 1 74 ? 4.508 -15.584 -17.469 1.00 97.81 74 TYR A C 1
ATOM 585 O O . TYR A 1 74 ? 5.466 -14.897 -17.101 1.00 97.81 74 TYR A O 1
ATOM 593 N N . ASP A 1 75 ? 4.661 -16.706 -18.188 1.00 96.94 75 ASP A N 1
ATOM 594 C CA . ASP A 1 75 ? 5.930 -17.113 -18.822 1.00 96.94 75 ASP A CA 1
ATOM 595 C C . ASP A 1 75 ? 6.033 -16.447 -20.199 1.00 96.94 75 ASP A C 1
ATOM 597 O O . ASP A 1 75 ? 5.482 -16.915 -21.188 1.00 96.94 75 ASP A O 1
ATOM 601 N N . LEU A 1 76 ? 6.791 -15.364 -20.266 1.00 95.81 76 LEU A N 1
ATOM 602 C CA . LEU A 1 76 ? 6.989 -14.517 -21.435 1.00 95.81 76 LEU A CA 1
ATOM 603 C C . LEU A 1 76 ? 7.758 -15.199 -22.572 1.00 95.81 76 LEU A C 1
ATOM 605 O O . LEU A 1 76 ? 7.724 -14.704 -23.697 1.00 95.81 76 LEU A O 1
ATOM 609 N N . ALA A 1 77 ? 8.483 -16.288 -22.294 1.00 94.19 77 ALA A N 1
ATOM 610 C CA . ALA A 1 77 ? 9.204 -17.024 -23.329 1.00 94.19 77 ALA A CA 1
ATOM 611 C C . ALA A 1 77 ? 8.255 -17.910 -24.147 1.00 94.19 77 ALA A C 1
ATOM 613 O O . ALA A 1 77 ? 8.443 -18.059 -25.352 1.00 94.19 77 ALA A O 1
ATOM 614 N N . SER A 1 78 ? 7.241 -18.487 -23.497 1.00 95.19 78 SER A N 1
ATOM 615 C CA . SER A 1 78 ? 6.246 -19.354 -24.148 1.00 95.19 78 SER A CA 1
ATOM 616 C C . SER A 1 78 ? 4.914 -18.657 -24.448 1.00 95.19 78 SER A C 1
ATOM 618 O O . SER A 1 78 ? 4.221 -19.048 -25.384 1.00 95.19 78 SER A O 1
ATOM 620 N N . ASP A 1 79 ? 4.586 -17.603 -23.702 1.00 96.81 79 ASP A N 1
ATOM 621 C CA . ASP A 1 79 ? 3.366 -16.804 -23.800 1.00 96.81 79 ASP A CA 1
ATOM 622 C C . ASP A 1 79 ? 3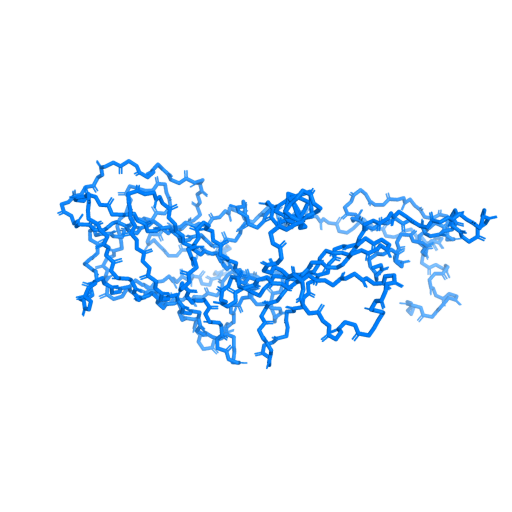.706 -15.298 -23.764 1.00 96.81 79 ASP A C 1
ATOM 624 O O . ASP A 1 79 ? 3.421 -14.588 -22.795 1.00 96.81 79 ASP A O 1
ATOM 628 N N . PRO A 1 80 ? 4.334 -14.763 -24.830 1.00 95.38 80 PRO A N 1
ATOM 629 C CA . PRO A 1 80 ? 4.670 -13.340 -24.911 1.00 95.38 80 PRO A CA 1
ATOM 630 C C . PRO A 1 80 ? 3.431 -12.429 -24.937 1.00 95.38 80 PRO A C 1
ATOM 632 O O . PRO A 1 80 ? 3.562 -11.226 -24.717 1.00 95.38 80 PRO A O 1
ATOM 635 N N . GLY A 1 81 ? 2.251 -12.989 -25.225 1.00 96.38 81 GLY A N 1
ATOM 636 C CA . GLY A 1 81 ? 0.969 -12.288 -25.230 1.00 96.38 81 GLY A CA 1
ATOM 637 C C . GLY A 1 81 ? 0.279 -12.213 -23.867 1.00 96.38 81 GLY A C 1
ATOM 638 O O . GLY A 1 81 ? -0.776 -11.591 -23.796 1.00 96.38 81 GLY A O 1
ATOM 639 N N . GLU A 1 82 ? 0.849 -12.816 -22.815 1.00 97.44 82 GLU A N 1
ATOM 640 C CA . GLU A 1 82 ? 0.296 -12.803 -21.449 1.00 97.44 82 GLU A CA 1
ATOM 641 C C . GLU A 1 82 ? -1.160 -13.315 -21.408 1.00 97.44 82 GLU A C 1
ATOM 643 O O . GLU A 1 82 ? -2.042 -12.731 -20.782 1.00 97.44 82 GLU A O 1
ATOM 648 N N . THR A 1 83 ? -1.434 -14.397 -22.138 1.00 97.06 83 THR A N 1
ATOM 649 C CA . THR A 1 83 ? -2.775 -14.972 -22.314 1.00 97.06 83 THR A CA 1
ATOM 650 C C . THR A 1 83 ? -3.110 -16.075 -21.312 1.00 97.06 83 THR A C 1
ATOM 652 O O . THR A 1 83 ? -4.289 -16.379 -21.112 1.00 97.06 83 THR A O 1
ATOM 655 N N . ARG A 1 84 ? -2.105 -16.673 -20.665 1.00 96.94 84 ARG A N 1
ATOM 656 C CA . ARG A 1 84 ? -2.265 -17.762 -19.698 1.00 96.94 84 ARG A CA 1
ATOM 657 C C . ARG A 1 84 ? -1.661 -17.384 -18.349 1.00 96.94 84 ARG A C 1
ATOM 659 O O . ARG A 1 84 ? -0.447 -17.400 -18.180 1.00 96.94 84 ARG A O 1
ATOM 666 N N . ASP A 1 85 ? -2.531 -17.131 -17.376 1.00 97.44 85 ASP A N 1
ATOM 667 C CA . ASP A 1 85 ? -2.133 -16.941 -15.981 1.00 97.44 85 ASP A CA 1
ATOM 668 C C . ASP A 1 85 ? -1.745 -18.279 -15.327 1.00 97.44 85 ASP A C 1
ATOM 670 O O . ASP A 1 85 ? -2.527 -19.231 -15.299 1.00 97.44 85 ASP A O 1
ATOM 674 N N . LEU A 1 86 ? -0.526 -18.332 -14.795 1.00 96.75 86 LEU A N 1
ATOM 675 C CA . LEU A 1 86 ? 0.103 -19.486 -14.160 1.00 96.75 86 LEU A CA 1
ATOM 676 C C . LEU A 1 86 ? 0.177 -19.355 -12.627 1.00 96.75 86 LEU A C 1
ATOM 678 O O . LEU A 1 86 ? 0.775 -20.209 -11.974 1.00 96.75 86 LEU A O 1
ATOM 682 N N . ALA A 1 87 ? -0.391 -18.303 -12.021 1.00 92.94 87 ALA A N 1
ATOM 683 C CA . ALA A 1 87 ? -0.206 -18.000 -10.594 1.00 92.94 87 ALA A CA 1
ATOM 684 C C . ALA A 1 87 ? -0.697 -19.112 -9.647 1.00 92.94 87 ALA A C 1
ATOM 686 O O . ALA A 1 87 ? -0.153 -19.279 -8.556 1.00 92.94 87 ALA A O 1
ATOM 687 N N . ALA A 1 88 ? -1.700 -19.888 -10.069 1.00 92.00 88 ALA A N 1
ATOM 688 C CA . ALA A 1 88 ? -2.250 -21.009 -9.303 1.00 92.00 88 ALA A CA 1
ATOM 689 C C . ALA A 1 88 ? -1.503 -22.343 -9.522 1.00 92.00 88 ALA A C 1
ATOM 691 O O . ALA A 1 88 ? -1.835 -23.349 -8.891 1.00 92.00 88 ALA A O 1
ATOM 692 N N . GLU A 1 89 ? -0.509 -22.397 -10.415 1.00 92.88 89 GLU A N 1
ATOM 693 C CA . GLU A 1 89 ? 0.211 -23.633 -10.720 1.00 92.88 89 GLU A CA 1
ATOM 694 C C . GLU A 1 89 ? 1.245 -23.951 -9.630 1.00 92.88 89 GLU A C 1
ATOM 696 O O . GLU A 1 89 ? 2.349 -23.409 -9.608 1.00 92.88 89 GLU A O 1
ATOM 701 N N . ALA A 1 90 ? 0.918 -24.895 -8.742 1.00 88.00 90 ALA A N 1
ATOM 702 C CA . ALA A 1 90 ? 1.789 -25.296 -7.629 1.00 88.00 90 ALA A CA 1
ATOM 703 C C . ALA A 1 90 ? 3.204 -25.728 -8.069 1.00 88.00 90 ALA A C 1
ATOM 705 O O . ALA A 1 90 ? 4.170 -25.530 -7.334 1.00 88.00 90 ALA A O 1
ATOM 706 N N . ALA A 1 91 ? 3.345 -26.273 -9.283 1.00 91.06 91 ALA A N 1
ATOM 707 C CA . ALA A 1 91 ? 4.634 -26.661 -9.857 1.00 91.06 91 ALA A CA 1
ATOM 708 C C . ALA A 1 91 ? 5.597 -25.474 -10.069 1.00 91.06 91 ALA A C 1
ATOM 710 O O . ALA A 1 91 ? 6.806 -25.679 -10.153 1.00 91.06 91 ALA A O 1
ATOM 711 N N . LEU A 1 92 ? 5.082 -24.243 -10.132 1.00 90.81 92 LEU A N 1
ATOM 712 C CA . LEU A 1 92 ? 5.872 -23.025 -10.308 1.00 90.81 92 LEU A CA 1
ATOM 713 C C . LEU A 1 92 ? 6.185 -22.311 -8.990 1.00 90.81 92 LEU A C 1
ATOM 715 O O . LEU A 1 92 ? 6.835 -21.271 -9.021 1.00 90.81 92 LEU A O 1
ATOM 719 N N . ALA A 1 93 ? 5.813 -22.862 -7.831 1.00 89.38 93 ALA A N 1
ATOM 720 C CA . ALA A 1 93 ? 6.020 -22.206 -6.537 1.00 89.38 93 ALA A CA 1
ATOM 721 C C . ALA A 1 93 ? 7.484 -21.787 -6.284 1.00 89.38 93 ALA A C 1
ATOM 723 O O . ALA A 1 93 ? 7.733 -20.685 -5.794 1.00 89.38 93 ALA A O 1
ATOM 724 N N . GLU A 1 94 ? 8.452 -22.626 -6.670 1.00 90.94 94 GLU A N 1
ATOM 725 C CA . GLU A 1 94 ? 9.887 -22.322 -6.538 1.00 90.94 94 GLU A CA 1
ATOM 726 C C . GLU A 1 94 ? 10.361 -21.222 -7.505 1.00 90.94 94 GLU A C 1
ATOM 728 O O . GLU A 1 94 ? 11.335 -20.530 -7.224 1.00 90.94 94 GLU A O 1
ATOM 733 N N . VAL A 1 95 ? 9.655 -21.010 -8.619 1.00 90.06 95 VAL A N 1
ATOM 734 C CA . VAL A 1 95 ? 9.905 -19.906 -9.561 1.00 90.06 95 VAL A CA 1
ATOM 735 C C . VAL A 1 95 ? 9.239 -18.617 -9.079 1.00 90.06 95 VAL A C 1
ATOM 737 O O . VAL A 1 95 ? 9.810 -17.537 -9.207 1.00 90.06 95 VAL A O 1
ATOM 740 N N . THR A 1 96 ? 8.030 -18.710 -8.523 1.00 93.19 96 THR A N 1
ATOM 741 C CA . THR A 1 96 ? 7.255 -17.545 -8.083 1.00 93.19 96 THR A CA 1
ATOM 742 C C . THR A 1 96 ? 7.802 -16.942 -6.793 1.00 93.19 96 THR A C 1
ATOM 744 O O . THR A 1 96 ? 7.740 -15.726 -6.636 1.00 93.19 96 THR A O 1
ATOM 747 N N . ARG A 1 97 ? 8.357 -17.750 -5.876 1.00 94.50 97 ARG A N 1
ATOM 748 C CA . ARG A 1 97 ? 8.857 -17.264 -4.576 1.00 94.50 97 ARG A CA 1
ATOM 749 C C . ARG A 1 97 ? 9.905 -16.142 -4.723 1.00 94.50 97 ARG A C 1
ATOM 751 O O . ARG A 1 97 ? 9.633 -15.066 -4.202 1.00 94.50 97 ARG A O 1
ATOM 758 N N . PRO A 1 98 ? 10.993 -16.287 -5.508 1.00 94.69 98 PRO A N 1
ATOM 759 C CA . PRO A 1 98 ? 11.951 -15.193 -5.701 1.00 94.69 98 PRO A CA 1
ATOM 760 C C . PRO A 1 98 ? 11.336 -13.920 -6.300 1.00 94.69 98 PRO A C 1
ATOM 762 O O . PRO A 1 98 ? 11.747 -12.816 -5.957 1.00 94.69 98 PRO A O 1
ATOM 765 N N . LEU A 1 99 ? 10.336 -14.056 -7.183 1.00 95.19 99 LEU A N 1
ATOM 766 C CA . LEU A 1 99 ? 9.636 -12.907 -7.768 1.00 95.19 99 LEU A CA 1
ATOM 767 C C . LEU A 1 99 ? 8.781 -12.173 -6.726 1.00 95.19 99 LEU A C 1
ATOM 769 O O . LEU A 1 99 ? 8.686 -10.949 -6.763 1.00 95.19 99 LEU A O 1
ATOM 773 N N . ARG A 1 100 ? 8.160 -12.906 -5.795 1.00 94.88 100 ARG A N 1
ATOM 774 C CA . ARG A 1 100 ? 7.423 -12.314 -4.670 1.00 94.88 100 ARG A CA 1
ATOM 775 C C . ARG A 1 100 ? 8.370 -11.578 -3.736 1.00 94.88 100 ARG A C 1
ATOM 777 O O . ARG A 1 100 ? 8.116 -10.416 -3.445 1.00 94.88 100 ARG A O 1
ATOM 784 N N . ASP A 1 101 ? 9.479 -12.212 -3.363 1.00 94.94 101 ASP A N 1
ATOM 785 C CA . ASP A 1 101 ? 10.479 -11.623 -2.469 1.00 94.94 101 ASP A CA 1
ATOM 786 C C . ASP A 1 101 ? 11.046 -10.319 -3.054 1.00 94.94 101 ASP A C 1
ATOM 788 O O . ASP A 1 101 ? 11.105 -9.297 -2.372 1.00 94.94 101 ASP A O 1
ATOM 792 N N . ALA A 1 102 ? 11.387 -10.315 -4.347 1.00 94.56 102 ALA A N 1
ATOM 793 C CA . ALA A 1 102 ? 11.846 -9.115 -5.040 1.00 94.56 102 ALA A CA 1
ATOM 794 C C . ALA A 1 102 ? 10.751 -8.037 -5.137 1.00 94.56 102 ALA A C 1
ATOM 796 O O . ALA A 1 102 ? 11.014 -6.861 -4.888 1.00 94.56 102 ALA A O 1
ATOM 797 N N . MET A 1 103 ? 9.501 -8.409 -5.443 1.00 94.81 103 MET A N 1
ATOM 798 C CA . MET A 1 103 ? 8.379 -7.462 -5.450 1.00 94.81 103 MET A CA 1
ATOM 799 C C . MET A 1 103 ? 8.148 -6.836 -4.069 1.00 94.81 103 MET A C 1
ATOM 801 O O . MET A 1 103 ? 7.894 -5.634 -3.977 1.00 94.81 103 MET A O 1
ATOM 805 N N . ASP A 1 104 ? 8.229 -7.629 -3.004 1.00 92.81 104 ASP A N 1
ATOM 806 C CA . ASP A 1 104 ? 8.065 -7.152 -1.635 1.00 92.81 104 ASP A CA 1
ATOM 807 C C . ASP A 1 104 ? 9.243 -6.268 -1.204 1.00 92.81 104 ASP A C 1
ATOM 809 O O . ASP A 1 104 ? 9.014 -5.252 -0.547 1.00 92.81 104 ASP A O 1
ATOM 813 N N . ALA A 1 105 ? 10.467 -6.548 -1.666 1.00 92.81 105 ALA A N 1
ATOM 814 C CA . ALA A 1 105 ? 11.623 -5.669 -1.474 1.00 92.81 105 ALA A CA 1
ATOM 815 C C . ALA A 1 105 ? 11.424 -4.291 -2.134 1.00 92.81 105 ALA A C 1
ATOM 817 O O . ALA A 1 105 ? 11.619 -3.266 -1.483 1.00 92.81 105 ALA A O 1
ATOM 818 N N . HIS A 1 106 ? 10.935 -4.236 -3.381 1.00 90.75 106 HIS A N 1
ATOM 819 C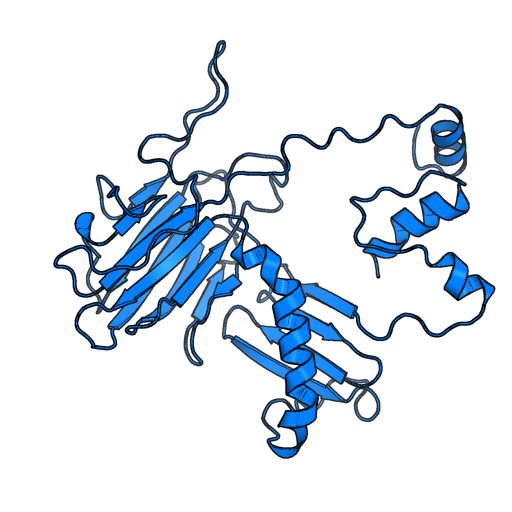 CA . HIS A 1 106 ? 10.592 -2.962 -4.047 1.00 90.75 106 HIS A CA 1
ATOM 820 C C . HIS A 1 106 ? 9.467 -2.196 -3.333 1.00 90.75 106 HIS A C 1
ATOM 822 O O . HIS A 1 106 ? 9.367 -0.974 -3.449 1.00 90.75 106 HIS A O 1
ATOM 828 N N . ARG A 1 107 ? 8.602 -2.898 -2.591 1.00 91.06 107 ARG A N 1
ATOM 829 C CA . ARG A 1 107 ? 7.492 -2.309 -1.824 1.00 91.06 107 ARG A CA 1
ATOM 830 C C . ARG A 1 107 ? 7.859 -1.977 -0.380 1.00 91.06 107 ARG A C 1
ATOM 832 O O . ARG A 1 107 ? 7.107 -1.241 0.258 1.00 91.06 107 ARG A O 1
ATOM 839 N N . GLN A 1 108 ? 8.995 -2.448 0.134 1.00 90.19 108 GLN A N 1
ATOM 840 C CA . GLN A 1 108 ? 9.431 -2.193 1.508 1.00 90.19 108 GLN A CA 1
ATOM 841 C C . GLN A 1 108 ? 9.398 -0.698 1.880 1.00 90.19 108 GLN A C 1
ATOM 843 O O . GLN A 1 108 ? 8.820 -0.389 2.923 1.00 90.19 108 GLN A O 1
ATOM 848 N N . PRO A 1 109 ? 9.862 0.252 1.036 1.00 88.25 109 PRO A N 1
ATOM 849 C CA . PRO A 1 109 ? 9.804 1.678 1.377 1.00 88.25 109 PRO A CA 1
ATOM 850 C C . PRO A 1 109 ? 8.382 2.207 1.634 1.00 88.25 109 PRO A C 1
ATOM 852 O O . PRO A 1 109 ? 8.190 3.161 2.387 1.00 88.25 109 PRO A O 1
ATOM 855 N N . LEU A 1 110 ? 7.346 1.590 1.052 1.00 88.81 110 LEU A N 1
ATOM 856 C CA . LEU A 1 110 ? 5.947 1.978 1.282 1.00 88.81 110 LEU A CA 1
ATOM 857 C C . LEU A 1 110 ? 5.472 1.631 2.702 1.00 88.81 110 LEU A C 1
ATOM 859 O O . LEU A 1 110 ? 4.542 2.264 3.214 1.00 88.81 110 LEU A O 1
ATOM 863 N N . ARG A 1 111 ? 6.113 0.654 3.358 1.00 88.69 111 ARG A N 1
ATOM 864 C CA . ARG A 1 111 ? 5.848 0.295 4.761 1.00 88.69 111 ARG A CA 1
ATOM 865 C C . ARG A 1 111 ? 6.426 1.317 5.747 1.00 88.69 111 ARG A C 1
ATOM 867 O O . ARG A 1 111 ? 6.013 1.326 6.902 1.00 88.69 111 ARG A O 1
ATOM 874 N N . GLU A 1 112 ? 7.321 2.185 5.281 1.00 87.81 112 GLU A N 1
ATOM 875 C CA . GLU A 1 112 ? 8.102 3.129 6.095 1.00 87.81 112 GLU A CA 1
ATOM 876 C C . GLU A 1 112 ? 7.849 4.599 5.705 1.00 87.81 112 GLU A C 1
ATOM 878 O O . GLU A 1 112 ? 8.554 5.507 6.128 1.00 87.81 112 GLU A O 1
ATOM 883 N N . THR A 1 113 ? 6.821 4.861 4.892 1.00 87.69 113 THR A N 1
ATOM 884 C CA . THR A 1 113 ? 6.467 6.205 4.406 1.00 87.69 113 THR A CA 1
ATOM 885 C C . THR A 1 113 ? 4.957 6.415 4.410 1.00 87.69 113 THR A C 1
ATOM 887 O O . THR A 1 113 ? 4.193 5.448 4.440 1.00 87.69 113 THR A O 1
ATOM 890 N N . GLY A 1 114 ? 4.494 7.662 4.325 1.00 89.44 114 GLY A N 1
ATOM 891 C CA . GLY A 1 114 ? 3.067 7.981 4.227 1.00 89.44 114 GLY A CA 1
ATOM 892 C C . GLY A 1 114 ? 2.281 7.684 5.508 1.00 89.44 114 GLY A C 1
ATOM 893 O O . GLY A 1 114 ? 2.849 7.541 6.595 1.00 89.44 114 GLY A O 1
ATOM 894 N N . VAL A 1 115 ? 0.955 7.628 5.382 1.00 93.69 115 VAL A N 1
ATOM 895 C CA . VAL A 1 115 ? 0.032 7.289 6.471 1.00 93.69 115 VAL A CA 1
ATOM 896 C C . VAL A 1 115 ? -0.151 5.783 6.535 1.00 93.69 115 VAL A C 1
ATOM 898 O O . VAL A 1 115 ? -0.365 5.120 5.522 1.00 93.69 115 VAL A O 1
ATOM 901 N N . GLN A 1 116 ? -0.114 5.257 7.748 1.00 96.12 116 GLN A N 1
ATOM 902 C CA . GLN A 1 116 ? -0.213 3.846 8.055 1.00 96.12 116 GLN A CA 1
ATOM 903 C C . GLN A 1 116 ? -1.415 3.603 8.958 1.00 96.12 116 GLN A C 1
ATOM 905 O O . GLN A 1 116 ? -1.640 4.338 9.920 1.00 96.12 116 GLN A O 1
ATOM 910 N N . VAL A 1 117 ? -2.163 2.545 8.660 1.00 97.00 117 VAL A N 1
ATOM 911 C CA . VAL A 1 117 ? -3.266 2.056 9.484 1.00 97.00 117 VAL A CA 1
ATOM 912 C C . VAL A 1 117 ? -3.044 0.577 9.758 1.00 97.00 117 VAL A C 1
ATOM 914 O O . VAL A 1 117 ? -2.846 -0.196 8.818 1.00 97.00 117 VAL A O 1
ATOM 917 N N . ARG A 1 118 ? -3.076 0.159 11.023 1.00 96.75 118 ARG A N 1
ATOM 918 C CA . ARG A 1 118 ? -3.074 -1.261 11.407 1.00 96.75 118 ARG A CA 1
ATOM 919 C C . ARG A 1 118 ? -4.226 -1.556 12.341 1.00 96.75 118 ARG A C 1
ATOM 921 O O . ARG A 1 118 ? -4.459 -0.791 13.266 1.00 96.75 118 ARG A O 1
ATOM 928 N N . ALA A 1 119 ? -4.909 -2.665 12.118 1.00 96.44 119 ALA A N 1
ATOM 929 C CA . ALA A 1 119 ? -5.895 -3.210 13.029 1.00 96.44 119 ALA A CA 1
ATOM 930 C C . ALA A 1 119 ? -5.380 -4.527 13.612 1.00 96.44 119 ALA A C 1
ATOM 932 O O . ALA A 1 119 ? -4.654 -5.273 12.954 1.00 96.44 119 ALA A O 1
ATOM 933 N N . VAL A 1 120 ? -5.749 -4.797 14.858 1.00 95.81 120 VAL A N 1
ATOM 934 C CA . VAL A 1 120 ? -5.390 -6.029 15.562 1.00 95.81 120 VAL A CA 1
ATOM 935 C C . VAL A 1 120 ? -6.506 -6.415 16.524 1.00 95.81 120 VAL A C 1
ATOM 937 O O . VAL A 1 120 ? -6.998 -5.582 17.291 1.00 95.81 120 VAL A O 1
ATOM 940 N N . ALA A 1 121 ? -6.900 -7.683 16.483 1.00 95.12 121 ALA A N 1
ATOM 941 C CA . ALA A 1 121 ? -7.842 -8.273 17.416 1.00 95.12 121 ALA A CA 1
ATOM 942 C C . ALA A 1 121 ? -7.141 -8.613 18.735 1.00 95.12 121 ALA A C 1
ATOM 944 O O . ALA A 1 121 ? -5.994 -9.066 18.768 1.00 95.12 121 ALA A O 1
ATOM 945 N N . ARG A 1 122 ? -7.836 -8.372 19.842 1.00 90.56 122 ARG A N 1
ATOM 946 C CA . ARG A 1 122 ? -7.312 -8.439 21.213 1.00 90.56 122 ARG A CA 1
ATOM 947 C C . ARG A 1 122 ? -7.928 -9.550 22.040 1.00 90.56 122 ARG A C 1
ATOM 949 O O . ARG A 1 122 ? -7.319 -9.993 23.007 1.00 90.56 122 ARG A O 1
ATOM 956 N N . ASP A 1 123 ? -9.111 -10.007 21.662 1.00 91.06 123 ASP A N 1
ATOM 957 C CA . ASP A 1 123 ? -9.875 -11.023 22.385 1.00 91.06 123 ASP A CA 1
ATOM 958 C C . ASP A 1 123 ? -9.590 -12.460 21.897 1.00 91.06 123 ASP A C 1
ATOM 960 O O . ASP A 1 123 ? -10.197 -13.420 22.375 1.00 91.06 123 ASP A O 1
ATOM 964 N N . GLY A 1 124 ? -8.654 -12.608 20.951 1.00 86.81 124 GLY A N 1
ATOM 965 C CA . GLY A 1 124 ? -8.270 -13.886 20.353 1.00 86.81 124 GLY A CA 1
ATOM 966 C C . GLY A 1 124 ? -9.242 -14.403 19.290 1.00 86.81 124 GLY A C 1
ATOM 967 O O . GLY A 1 124 ? -9.108 -15.555 18.872 1.00 86.81 124 GLY A O 1
ATOM 968 N N . ARG A 1 125 ? -10.214 -13.595 18.851 1.00 93.00 125 ARG A N 1
ATOM 969 C CA . ARG A 1 125 ? -11.167 -13.935 17.788 1.00 93.00 125 ARG A CA 1
ATOM 970 C C . ARG A 1 125 ? -10.858 -13.160 16.510 1.00 93.00 125 ARG A C 1
ATOM 972 O O . ARG A 1 125 ? -10.163 -12.150 16.526 1.00 93.00 125 ARG A O 1
ATOM 979 N N . GLY A 1 126 ? -11.342 -13.687 15.389 1.00 94.88 126 GLY A N 1
ATOM 980 C CA . GLY A 1 126 ? -11.362 -12.953 14.127 1.00 94.88 126 GLY A CA 1
ATOM 981 C C . GLY A 1 126 ? -12.557 -12.006 14.098 1.00 94.88 126 GLY A C 1
ATOM 982 O O . GLY A 1 126 ? -13.644 -12.393 14.532 1.00 94.88 126 GLY A O 1
ATOM 983 N N . HIS A 1 127 ? -12.350 -10.798 13.583 1.00 97.31 127 HIS A N 1
ATOM 984 C CA . HIS A 1 127 ? -13.394 -9.791 13.423 1.00 97.31 127 HIS A CA 1
ATOM 985 C C . HIS A 1 127 ? -13.460 -9.275 11.992 1.00 97.31 127 HIS A C 1
ATOM 987 O O . HIS A 1 127 ? -12.427 -9.080 11.346 1.00 97.31 127 HIS A O 1
ATOM 993 N N . GLU A 1 128 ? -14.670 -8.971 11.528 1.00 97.94 128 GLU A N 1
ATOM 994 C CA . GLU A 1 128 ? -14.859 -8.284 10.254 1.00 97.94 128 GLU A CA 1
ATOM 995 C C . GLU A 1 128 ? -14.585 -6.790 10.433 1.00 97.94 128 GLU A C 1
ATOM 997 O O . GLU A 1 128 ? -15.129 -6.160 11.345 1.00 97.94 128 GLU A O 1
ATOM 1002 N N . ILE A 1 129 ? -13.774 -6.210 9.547 1.00 98.06 129 ILE A N 1
ATOM 1003 C CA . ILE A 1 129 ? -13.502 -4.772 9.511 1.00 98.06 129 ILE A CA 1
ATOM 1004 C C . ILE A 1 129 ? -14.038 -4.135 8.228 1.00 98.06 129 ILE A C 1
ATOM 1006 O O . ILE A 1 129 ? -13.889 -4.677 7.134 1.00 98.06 129 ILE A O 1
ATOM 1010 N N . ASP A 1 130 ? -14.612 -2.942 8.370 1.00 98.50 130 ASP A N 1
ATOM 1011 C CA . ASP A 1 130 ? -14.938 -2.013 7.288 1.00 98.50 130 ASP A CA 1
ATOM 1012 C C . ASP A 1 130 ? -14.397 -0.627 7.657 1.00 98.50 130 ASP A C 1
ATOM 1014 O O . ASP A 1 130 ? -14.945 0.075 8.513 1.00 98.50 130 ASP A O 1
ATOM 1018 N N . LEU A 1 131 ? -13.276 -0.255 7.046 1.00 98.50 131 LEU A N 1
ATOM 1019 C CA . LEU A 1 131 ? -12.557 0.985 7.299 1.00 98.50 131 LEU A CA 1
ATOM 1020 C C . LEU A 1 131 ? -12.560 1.860 6.051 1.00 98.50 131 LEU A C 1
ATOM 1022 O O . LEU A 1 131 ? -12.088 1.454 4.994 1.00 98.50 131 LEU A O 1
ATOM 1026 N N . ALA A 1 132 ? -13.028 3.096 6.185 1.00 98.19 132 ALA A N 1
ATOM 1027 C CA . ALA A 1 132 ? -13.018 4.096 5.130 1.00 98.19 132 ALA A CA 1
ATOM 1028 C C . ALA A 1 132 ? -12.198 5.321 5.548 1.00 98.19 132 ALA A C 1
ATOM 1030 O O . ALA A 1 132 ? -12.454 5.935 6.584 1.00 98.19 132 ALA A O 1
ATOM 1031 N N . VAL A 1 133 ? -11.252 5.706 4.696 1.00 97.25 133 VAL A N 1
ATOM 1032 C CA . VAL A 1 133 ? -10.528 6.977 4.757 1.00 97.25 133 VAL A CA 1
ATOM 1033 C C . VAL A 1 133 ? -11.071 7.879 3.659 1.00 97.25 133 VAL A C 1
ATOM 1035 O O . VAL A 1 133 ? -11.034 7.507 2.489 1.00 97.25 133 VAL A O 1
ATOM 1038 N N . THR A 1 134 ? -11.568 9.062 4.011 1.00 95.69 134 THR A N 1
ATOM 1039 C CA . THR A 1 134 ? -12.131 10.023 3.052 1.00 95.69 134 THR A CA 1
ATOM 1040 C C . THR A 1 134 ? -11.393 11.352 3.122 1.00 95.69 134 THR A C 1
ATOM 1042 O O . THR A 1 134 ? -11.453 12.048 4.133 1.00 95.69 134 THR A O 1
ATOM 1045 N N . ALA A 1 135 ? -10.710 11.727 2.043 1.00 91.88 135 ALA A N 1
ATOM 1046 C CA . ALA A 1 135 ? -10.039 13.015 1.918 1.00 91.88 135 ALA A CA 1
ATOM 1047 C C . ALA A 1 135 ? -11.041 14.182 1.884 1.00 91.88 135 ALA A C 1
ATOM 1049 O O . ALA A 1 135 ? -12.155 14.075 1.359 1.00 91.88 135 ALA A O 1
ATOM 1050 N N . SER A 1 136 ? -10.622 15.345 2.380 1.00 86.00 136 SER A N 1
ATOM 1051 C CA . SER A 1 136 ? -11.369 16.598 2.257 1.00 86.00 136 SER A CA 1
ATOM 1052 C C . SER A 1 136 ? -11.637 16.953 0.792 1.00 86.00 136 SER A C 1
ATOM 1054 O O . SER A 1 136 ? -11.010 16.428 -0.127 1.00 86.00 136 SER A O 1
ATOM 1056 N N . ASN A 1 137 ? -12.583 17.857 0.541 1.00 75.00 137 ASN A N 1
ATOM 1057 C CA . ASN A 1 137 ? -12.980 18.314 -0.803 1.00 75.00 137 ASN A CA 1
ATOM 1058 C C . ASN A 1 137 ? -11.839 18.892 -1.664 1.00 75.00 137 ASN A C 1
ATOM 1060 O O . ASN A 1 137 ? -12.008 19.050 -2.868 1.00 75.00 137 ASN A O 1
ATOM 1064 N N . THR A 1 138 ? -10.682 19.180 -1.072 1.00 70.69 138 THR A N 1
ATOM 1065 C CA . THR A 1 138 ? -9.522 19.782 -1.740 1.00 70.69 138 THR A CA 1
ATOM 1066 C C . THR A 1 138 ? -8.346 18.822 -1.942 1.00 70.69 138 THR A C 1
ATOM 1068 O O . THR A 1 138 ? -7.321 19.243 -2.479 1.00 70.69 138 THR A O 1
ATOM 1071 N N . GLY A 1 139 ? -8.466 17.556 -1.524 1.00 78.25 139 GLY A N 1
ATOM 1072 C CA . GLY A 1 139 ? -7.392 16.564 -1.594 1.00 78.25 139 GLY A CA 1
ATOM 1073 C C . GLY A 1 139 ? -7.798 15.238 -2.232 1.00 78.25 139 GLY A C 1
ATOM 1074 O O . GLY A 1 139 ? -8.981 14.911 -2.329 1.00 78.25 139 GLY A O 1
ATOM 1075 N N . THR A 1 140 ? -6.782 14.472 -2.626 1.00 87.25 140 THR A N 1
ATOM 1076 C CA . THR A 1 140 ? -6.887 13.070 -3.045 1.00 87.25 140 THR A CA 1
ATOM 1077 C C . THR A 1 140 ? -5.866 12.222 -2.289 1.00 87.25 140 THR A C 1
ATOM 1079 O O . THR A 1 140 ? -4.824 12.719 -1.848 1.00 87.25 140 THR A O 1
ATOM 1082 N N . LEU A 1 141 ? -6.197 10.949 -2.119 1.00 90.06 141 LEU A N 1
ATOM 1083 C CA . LEU A 1 141 ? -5.349 9.890 -1.589 1.00 90.06 141 LEU A CA 1
ATOM 1084 C C . LEU A 1 141 ? -4.660 9.189 -2.766 1.00 90.06 141 LEU A C 1
ATOM 1086 O O . LEU A 1 141 ? -5.241 9.074 -3.847 1.00 90.06 141 LEU A O 1
ATOM 1090 N N . ALA A 1 142 ? -3.434 8.716 -2.571 1.00 88.50 142 ALA A N 1
ATOM 1091 C CA . ALA A 1 142 ? -2.717 7.929 -3.571 1.00 88.50 142 ALA A CA 1
ATOM 1092 C C . ALA A 1 142 ? -1.773 6.915 -2.931 1.00 88.50 142 ALA A C 1
ATOM 1094 O O . ALA A 1 142 ? -1.692 6.802 -1.710 1.00 88.50 142 ALA A O 1
ATOM 1095 N N . ASP A 1 143 ? -1.098 6.153 -3.794 1.00 89.25 143 ASP A N 1
ATOM 1096 C CA . ASP A 1 143 ? -0.196 5.061 -3.434 1.00 89.25 143 ASP A CA 1
ATOM 1097 C C . ASP A 1 143 ? -0.764 4.164 -2.316 1.00 89.25 143 ASP A C 1
ATOM 1099 O O . ASP A 1 143 ? -0.080 3.933 -1.307 1.00 89.25 143 ASP A O 1
ATOM 1103 N N . PRO A 1 144 ? -2.024 3.687 -2.454 1.00 94.25 144 PRO A N 1
ATOM 1104 C CA . PRO A 1 144 ? -2.562 2.724 -1.519 1.00 94.25 144 PRO A CA 1
ATOM 1105 C C . PRO A 1 144 ? -1.725 1.450 -1.586 1.00 94.25 144 PRO A C 1
ATOM 1107 O O . PRO A 1 144 ? -1.329 1.008 -2.667 1.00 94.25 144 PRO A O 1
ATOM 1110 N N . ASP A 1 145 ? -1.481 0.843 -0.432 1.00 95.50 145 ASP A N 1
ATOM 1111 C CA . ASP A 1 145 ? -0.903 -0.492 -0.385 1.00 95.50 145 ASP A CA 1
ATOM 1112 C C . ASP A 1 145 ? -1.472 -1.313 0.773 1.00 95.50 145 ASP A C 1
ATOM 1114 O O . ASP A 1 145 ? -1.917 -0.774 1.792 1.00 95.50 145 ASP A O 1
ATOM 1118 N N . ARG A 1 146 ? -1.458 -2.633 0.588 1.00 95.62 146 ARG A N 1
ATOM 1119 C CA . ARG A 1 146 ? -1.856 -3.630 1.584 1.00 95.62 146 ARG A CA 1
ATOM 1120 C C . ARG A 1 146 ? -0.657 -3.978 2.457 1.00 95.62 146 ARG A C 1
ATOM 1122 O O . ARG A 1 146 ? 0.439 -4.194 1.936 1.00 95.62 146 ARG A O 1
ATOM 1129 N N . VAL A 1 147 ? -0.877 -4.133 3.756 1.00 94.62 147 VAL A N 1
ATOM 1130 C CA . VAL A 1 147 ? 0.131 -4.630 4.695 1.00 94.62 147 VAL A CA 1
ATOM 1131 C C . VAL A 1 147 ? -0.423 -5.848 5.407 1.00 94.62 147 VAL A C 1
ATOM 1133 O O . VAL A 1 147 ? -1.285 -5.733 6.274 1.00 94.62 147 VAL A O 1
ATOM 1136 N N . ASP A 1 148 ? 0.073 -7.007 4.979 1.00 93.06 148 ASP A N 1
ATOM 1137 C CA . ASP A 1 148 ? -0.213 -8.321 5.559 1.00 93.06 148 ASP A CA 1
ATOM 1138 C C . ASP A 1 148 ? -1.714 -8.705 5.548 1.00 93.06 148 ASP A C 1
ATOM 1140 O O . ASP A 1 148 ? -2.148 -9.560 6.307 1.00 93.06 148 ASP A O 1
ATOM 1144 N N . LEU A 1 149 ? -2.501 -8.091 4.650 1.00 94.62 149 LEU A N 1
ATOM 1145 C CA . LEU A 1 149 ? -3.912 -8.423 4.406 1.00 94.62 149 LEU A CA 1
ATOM 1146 C C . LEU A 1 149 ? -4.075 -9.774 3.699 1.00 94.62 149 LEU A C 1
ATOM 1148 O O . LEU A 1 149 ? -3.374 -10.036 2.715 1.00 94.62 149 LEU A O 1
ATOM 1152 N N . GLU A 1 150 ? -5.085 -10.546 4.091 1.00 89.25 150 GLU A N 1
ATOM 1153 C CA . GLU A 1 150 ? -5.322 -11.916 3.621 1.00 89.25 150 GLU A CA 1
ATOM 1154 C C . GLU A 1 150 ? -6.068 -12.000 2.277 1.00 89.25 150 GLU A C 1
ATOM 1156 O O . GLU A 1 150 ? -6.689 -11.041 1.799 1.00 89.25 150 GLU A O 1
ATOM 1161 N N . ASP A 1 151 ? -6.027 -13.183 1.660 1.00 81.12 151 ASP A N 1
ATOM 1162 C CA . ASP A 1 151 ? -6.832 -13.498 0.481 1.00 81.12 151 ASP A CA 1
ATOM 1163 C C . ASP A 1 151 ? -8.328 -13.392 0.827 1.00 81.12 151 ASP A C 1
ATOM 1165 O O . ASP A 1 151 ? -8.846 -14.122 1.667 1.00 81.12 151 ASP A O 1
ATOM 1169 N N . GLY A 1 152 ? -9.029 -12.465 0.167 1.00 90.19 152 GLY A N 1
ATOM 1170 C CA . GLY A 1 152 ? -10.431 -12.130 0.452 1.00 90.19 152 GLY A CA 1
ATOM 1171 C C . GLY A 1 152 ? -10.629 -10.690 0.925 1.00 90.19 152 GLY A C 1
ATOM 1172 O O . GLY A 1 152 ? -11.680 -10.104 0.655 1.00 90.19 152 GLY A O 1
ATOM 1173 N N . ASP A 1 153 ? -9.601 -10.079 1.518 1.00 96.50 153 ASP A N 1
ATOM 1174 C CA . ASP A 1 153 ? -9.628 -8.660 1.861 1.00 96.50 153 ASP A CA 1
ATOM 1175 C C . ASP A 1 153 ? -9.644 -7.793 0.594 1.00 96.50 153 ASP A C 1
ATOM 1177 O O . ASP A 1 153 ? -9.011 -8.106 -0.424 1.00 96.50 153 ASP A O 1
ATOM 1181 N N . ARG A 1 154 ? -10.338 -6.657 0.667 1.00 97.44 154 ARG A N 1
ATOM 1182 C CA . ARG A 1 154 ? -10.493 -5.692 -0.429 1.00 97.44 154 ARG A CA 1
ATOM 1183 C C . ARG A 1 154 ? -9.966 -4.327 -0.007 1.00 97.44 154 ARG A C 1
ATOM 1185 O O . ARG A 1 154 ? -10.348 -3.838 1.051 1.00 97.44 154 ARG A O 1
ATOM 1192 N N . LEU A 1 155 ? -9.157 -3.689 -0.852 1.00 97.38 155 LEU A N 1
ATOM 1193 C CA . LEU A 1 155 ? -8.651 -2.324 -0.678 1.00 97.38 155 LEU A CA 1
ATOM 1194 C C . LEU A 1 155 ? -8.972 -1.462 -1.906 1.00 97.38 155 LEU A C 1
ATOM 1196 O O . LEU A 1 155 ? -8.230 -1.433 -2.882 1.00 97.38 155 LEU A O 1
ATOM 1200 N N . VAL A 1 156 ? -10.087 -0.744 -1.868 1.00 95.50 156 VAL A N 1
ATOM 1201 C CA . VAL A 1 156 ? -10.602 0.005 -3.020 1.00 95.50 156 VAL A CA 1
ATOM 1202 C C . VAL A 1 156 ? -10.315 1.490 -2.847 1.00 95.50 156 VAL A C 1
ATOM 1204 O O . VAL A 1 156 ? -10.813 2.106 -1.907 1.00 95.50 156 VAL A O 1
ATOM 1207 N N . LEU A 1 157 ? -9.563 2.081 -3.775 1.00 94.00 157 LEU A N 1
ATOM 1208 C CA . LEU A 1 157 ? -9.509 3.533 -3.939 1.00 94.00 157 LEU A CA 1
ATOM 1209 C C . LEU A 1 157 ? -10.583 3.949 -4.949 1.00 94.00 157 LEU A C 1
ATOM 1211 O O . LEU A 1 157 ? -10.618 3.428 -6.062 1.00 94.00 157 LEU A O 1
ATOM 1215 N N . GLY A 1 158 ? -11.468 4.862 -4.555 1.00 91.44 158 GLY A N 1
ATOM 1216 C CA . GLY A 1 158 ? -12.516 5.392 -5.422 1.00 91.44 158 GLY A CA 1
ATOM 1217 C C . GLY A 1 158 ? -11.944 6.085 -6.668 1.00 91.44 158 GLY A C 1
ATOM 1218 O O . GLY A 1 158 ? -10.820 6.589 -6.627 1.00 91.44 158 GLY A O 1
ATOM 1219 N N . PRO A 1 159 ? -12.714 6.166 -7.767 1.00 88.12 159 PRO A N 1
ATOM 1220 C CA . PRO A 1 159 ? -12.244 6.724 -9.042 1.00 88.12 159 PRO A CA 1
ATOM 1221 C C . PRO A 1 159 ? -11.927 8.225 -8.971 1.00 88.12 159 PRO A C 1
ATOM 1223 O O . PRO A 1 159 ? -11.186 8.752 -9.794 1.00 88.12 159 PRO A O 1
ATOM 1226 N N . ASP A 1 160 ? -12.468 8.926 -7.975 1.00 87.75 160 ASP A N 1
ATOM 1227 C CA . ASP A 1 160 ? -12.142 10.320 -7.670 1.00 87.75 160 ASP A CA 1
ATOM 1228 C C . ASP A 1 160 ? -10.865 10.468 -6.818 1.00 87.75 160 ASP A C 1
ATOM 1230 O O . ASP A 1 160 ? -10.418 11.584 -6.546 1.00 87.75 160 ASP A O 1
ATOM 1234 N N . GLY A 1 161 ? -10.282 9.352 -6.371 1.00 89.25 161 GLY A N 1
ATOM 1235 C CA . GLY A 1 161 ? -9.155 9.308 -5.449 1.00 89.25 161 GLY A CA 1
ATOM 1236 C C . GLY A 1 161 ? -9.487 9.841 -4.054 1.00 89.25 161 GLY A C 1
ATOM 1237 O O . GLY A 1 161 ? -8.572 10.178 -3.308 1.00 89.25 161 GLY A O 1
ATOM 1238 N N . ARG A 1 162 ? -10.765 9.991 -3.682 1.00 91.38 162 ARG A N 1
ATOM 1239 C CA . ARG A 1 162 ? -11.169 10.661 -2.432 1.00 91.38 162 ARG A CA 1
ATOM 1240 C C . ARG A 1 162 ? -11.423 9.689 -1.298 1.00 91.38 162 ARG A C 1
ATOM 1242 O O . ARG A 1 162 ? -11.166 10.046 -0.153 1.00 91.38 162 ARG A O 1
ATOM 1249 N N . THR A 1 163 ? -11.902 8.488 -1.602 1.00 94.56 163 THR A N 1
ATOM 1250 C CA . THR A 1 163 ? -12.225 7.480 -0.590 1.00 94.56 163 THR A CA 1
ATOM 1251 C C . THR A 1 163 ? -11.403 6.221 -0.805 1.00 94.56 163 THR A C 1
ATOM 1253 O O . THR A 1 163 ? -11.510 5.584 -1.848 1.00 94.56 163 THR A O 1
ATOM 1256 N N . LEU A 1 164 ? -10.611 5.847 0.196 1.00 96.38 164 LEU A N 1
ATOM 1257 C CA . LEU A 1 164 ? -9.941 4.555 0.282 1.00 96.38 164 LEU A CA 1
ATOM 1258 C C . LEU A 1 164 ? -10.699 3.688 1.284 1.00 96.38 164 LEU A C 1
ATOM 1260 O O . LEU A 1 164 ? -10.847 4.081 2.440 1.00 96.38 164 LEU A O 1
ATOM 1264 N N . ARG A 1 165 ? -11.185 2.526 0.855 1.00 97.94 165 ARG A N 1
ATOM 1265 C CA . ARG A 1 165 ? -11.956 1.612 1.698 1.00 97.94 165 ARG A CA 1
ATOM 1266 C C . ARG A 1 165 ? -11.284 0.254 1.788 1.00 97.94 165 ARG A C 1
ATOM 1268 O O . ARG A 1 165 ? -11.015 -0.370 0.765 1.00 97.94 165 ARG A O 1
ATOM 1275 N N . TRP A 1 166 ? -11.059 -0.199 3.010 1.00 98.38 166 TRP A N 1
ATOM 1276 C CA . TRP A 1 166 ? -10.616 -1.541 3.337 1.00 98.38 166 TRP A CA 1
ATOM 1277 C C . TRP A 1 166 ? -11.772 -2.324 3.955 1.00 98.38 166 TRP A C 1
ATOM 1279 O O . TRP A 1 166 ? -12.347 -1.887 4.947 1.00 98.38 166 TRP A O 1
ATOM 1289 N N . THR A 1 167 ? -12.096 -3.479 3.382 1.00 98.44 167 THR A N 1
ATOM 1290 C CA . THR A 1 167 ? -12.992 -4.464 4.001 1.00 98.44 167 THR A CA 1
ATOM 1291 C C . THR A 1 167 ? -12.279 -5.800 4.101 1.00 98.44 167 THR A C 1
ATOM 1293 O O . THR A 1 167 ? -11.666 -6.219 3.117 1.00 98.44 167 THR A O 1
ATOM 1296 N N . GLY A 1 168 ? -12.355 -6.475 5.242 1.00 97.25 168 GLY A N 1
ATOM 1297 C CA . GLY A 1 168 ? -11.580 -7.694 5.444 1.00 97.25 168 GLY A CA 1
ATOM 1298 C C . GLY A 1 168 ? -11.725 -8.322 6.819 1.00 97.25 168 GLY A C 1
ATOM 1299 O O . GLY A 1 168 ? -12.692 -8.053 7.534 1.00 97.25 168 GLY A O 1
ATOM 1300 N N . GLN A 1 169 ? -10.747 -9.148 7.181 1.00 96.50 169 GLN A N 1
ATOM 1301 C CA . GLN A 1 169 ? -10.655 -9.797 8.487 1.00 96.50 169 GLN A CA 1
ATOM 1302 C C . GLN A 1 169 ? -9.482 -9.262 9.310 1.00 96.50 169 GLN A C 1
ATOM 1304 O O . GLN A 1 169 ? -8.425 -8.911 8.790 1.00 96.50 169 GLN A O 1
ATOM 1309 N N . VAL A 1 170 ? -9.670 -9.209 10.626 1.00 96.25 170 VAL A N 1
ATOM 1310 C CA . VAL A 1 170 ? -8.638 -8.816 11.587 1.00 96.25 170 VAL A CA 1
ATOM 1311 C C . VAL A 1 170 ? -8.499 -9.910 12.632 1.00 96.25 170 VAL A C 1
ATOM 1313 O O . VAL A 1 170 ? -9.464 -10.254 13.312 1.00 96.25 170 VAL A O 1
ATOM 1316 N N . GLY A 1 171 ? -7.285 -10.442 12.767 1.00 94.94 171 GLY A N 1
ATOM 1317 C CA . GLY A 1 171 ? -6.918 -11.423 13.786 1.00 94.94 171 GLY A CA 1
ATOM 1318 C C . GLY A 1 171 ? -5.899 -10.873 14.784 1.00 94.94 171 GLY A C 1
ATOM 1319 O O . GLY A 1 171 ? -5.692 -9.666 14.899 1.00 94.94 171 GLY A O 1
ATOM 1320 N N . ALA A 1 172 ? -5.234 -11.771 15.512 1.00 93.12 172 ALA A N 1
ATOM 1321 C CA . ALA A 1 172 ? -4.234 -11.400 16.519 1.00 93.12 172 ALA A CA 1
ATOM 1322 C C . ALA A 1 172 ? -2.940 -10.803 15.926 1.00 93.12 172 ALA A C 1
ATOM 1324 O O . ALA A 1 172 ? -2.173 -10.156 16.641 1.00 93.12 172 ALA A O 1
ATOM 1325 N N . HIS A 1 173 ? -2.688 -11.019 14.632 1.00 93.94 173 HIS A N 1
ATOM 1326 C CA . HIS A 1 173 ? -1.572 -10.408 13.916 1.00 93.94 173 HIS A CA 1
ATOM 1327 C C . HIS A 1 173 ? -1.997 -9.033 13.381 1.00 93.94 173 HIS A C 1
ATOM 1329 O O . HIS A 1 173 ? -3.070 -8.935 12.784 1.00 93.94 173 HIS A O 1
ATOM 1335 N N . PRO A 1 174 ? -1.192 -7.972 13.575 1.00 94.56 174 PRO A N 1
ATOM 1336 C CA . PRO A 1 174 ? -1.501 -6.662 13.020 1.00 94.56 174 PRO A CA 1
ATOM 1337 C C . PRO A 1 174 ? -1.503 -6.697 11.492 1.00 94.56 174 PRO A C 1
ATOM 1339 O O . PRO A 1 174 ? -0.494 -7.029 10.875 1.00 94.56 174 PRO A O 1
ATOM 1342 N N . VAL A 1 175 ? -2.615 -6.284 10.896 1.00 96.50 175 VAL A N 1
ATOM 1343 C CA . VAL A 1 175 ? -2.797 -6.180 9.443 1.00 96.50 175 VAL A CA 1
ATOM 1344 C C . VAL A 1 175 ? -3.342 -4.800 9.105 1.00 96.50 175 VAL A C 1
ATOM 1346 O O . VAL A 1 175 ? -3.875 -4.108 9.974 1.00 96.50 175 VAL A O 1
ATOM 1349 N N . GLY A 1 176 ? -3.207 -4.338 7.868 1.00 97.19 176 GLY A N 1
ATOM 1350 C CA . GLY A 1 176 ? -3.882 -3.111 7.469 1.00 97.19 176 GLY A CA 1
ATOM 1351 C C . GLY A 1 176 ? -3.419 -2.525 6.157 1.00 97.19 176 GLY A C 1
ATOM 1352 O O . GLY A 1 176 ? -3.097 -3.227 5.202 1.00 97.19 176 GLY A O 1
ATOM 1353 N N . ILE A 1 177 ? -3.441 -1.201 6.100 1.00 97.75 177 ILE A N 1
ATOM 1354 C CA . ILE A 1 177 ? -3.283 -0.452 4.859 1.00 97.75 177 ILE A CA 1
ATOM 1355 C C . ILE A 1 177 ? -2.336 0.719 5.047 1.00 97.75 177 ILE A C 1
ATOM 1357 O O . ILE A 1 177 ? -2.075 1.176 6.164 1.00 97.75 177 ILE A O 1
ATOM 1361 N N . ARG A 1 178 ? -1.848 1.238 3.930 1.00 95.44 178 ARG A N 1
ATOM 1362 C CA . ARG A 1 178 ? -1.158 2.522 3.869 1.00 95.44 178 ARG A CA 1
ATOM 1363 C C . ARG A 1 178 ? -1.653 3.331 2.690 1.00 95.44 178 ARG A C 1
ATOM 1365 O O . ARG A 1 178 ? -2.177 2.767 1.732 1.00 95.44 178 ARG A O 1
ATOM 1372 N N . PHE A 1 179 ? -1.466 4.637 2.765 1.00 94.12 179 PHE A N 1
ATOM 1373 C CA . PHE A 1 179 ? -1.725 5.569 1.676 1.00 94.12 179 PHE A CA 1
ATOM 1374 C C . PHE A 1 179 ? -0.867 6.820 1.845 1.00 94.12 179 PHE A C 1
ATOM 1376 O O . PHE A 1 179 ? -0.260 7.053 2.891 1.00 94.12 179 PHE A O 1
ATOM 1383 N N . ASP A 1 180 ? -0.826 7.639 0.809 1.00 88.94 180 ASP A N 1
ATOM 1384 C CA . ASP A 1 180 ? -0.075 8.883 0.783 1.00 88.94 180 ASP A CA 1
ATOM 1385 C C . ASP A 1 180 ? -0.877 10.006 0.110 1.00 88.94 180 ASP A C 1
ATOM 1387 O O . ASP A 1 180 ? -2.047 9.851 -0.263 1.00 88.94 180 ASP A O 1
ATOM 1391 N N . ARG A 1 181 ? -0.242 11.168 -0.030 1.00 80.38 181 ARG A N 1
ATOM 1392 C CA . ARG A 1 181 ? -0.766 12.329 -0.745 1.00 80.38 181 ARG A CA 1
ATOM 1393 C C . ARG A 1 181 ? -0.919 12.058 -2.240 1.00 80.38 181 ARG A C 1
ATOM 1395 O O . ARG A 1 181 ? -0.056 11.471 -2.887 1.00 80.38 181 ARG A O 1
ATOM 1402 N N . GLY A 1 182 ? -2.020 12.559 -2.791 1.00 68.31 182 GLY A N 1
ATOM 1403 C CA . GLY A 1 182 ? -2.338 12.453 -4.205 1.00 68.31 182 GLY A CA 1
ATOM 1404 C C . GLY A 1 182 ? -1.353 13.152 -5.154 1.00 68.31 182 GLY A C 1
ATOM 1405 O O . GLY A 1 182 ? -0.712 14.141 -4.781 1.00 68.31 182 GLY A O 1
ATOM 1406 N N . PRO A 1 183 ? -1.308 12.730 -6.434 1.00 58.88 183 PRO A N 1
ATOM 1407 C CA . PRO A 1 183 ? -0.428 13.304 -7.459 1.00 58.88 183 PRO A CA 1
ATOM 1408 C C . PRO A 1 183 ? -0.730 14.773 -7.781 1.00 58.88 183 PRO A C 1
ATOM 1410 O O . PRO A 1 183 ? 0.085 15.440 -8.406 1.00 58.88 183 PRO A O 1
ATOM 1413 N N . ALA A 1 184 ? -1.876 15.307 -7.345 1.00 54.97 184 ALA A N 1
ATOM 1414 C CA . ALA A 1 184 ? -2.203 16.725 -7.482 1.00 54.97 184 ALA A CA 1
ATOM 1415 C C . ALA A 1 184 ? -1.325 17.634 -6.597 1.00 54.97 184 ALA A C 1
ATOM 1417 O O . ALA A 1 184 ? -1.202 18.826 -6.874 1.00 54.97 184 ALA A O 1
ATOM 1418 N N . ARG A 1 185 ? -0.723 17.100 -5.521 1.00 59.44 185 ARG A N 1
ATOM 1419 C CA . ARG A 1 185 ? 0.175 17.838 -4.614 1.00 59.44 185 ARG A CA 1
ATOM 1420 C C . ARG A 1 185 ? 1.350 16.964 -4.153 1.00 59.44 185 ARG A C 1
ATOM 1422 O O . ARG A 1 185 ? 1.496 16.726 -2.956 1.00 59.44 185 ARG A O 1
ATOM 1429 N N . PRO A 1 186 ? 2.239 16.543 -5.068 1.00 56.66 186 PRO A N 1
ATOM 1430 C CA . PRO A 1 186 ? 3.321 15.609 -4.752 1.00 56.66 186 PRO A CA 1
ATOM 1431 C C . PRO A 1 186 ? 4.376 16.212 -3.810 1.00 56.66 186 PRO A C 1
ATOM 1433 O O . PRO A 1 186 ? 5.131 15.482 -3.179 1.00 56.66 186 PRO A O 1
ATOM 1436 N N . LEU A 1 187 ? 4.410 17.544 -3.695 1.00 57.91 187 LEU A N 1
ATOM 1437 C CA . LEU A 1 187 ? 5.308 18.304 -2.818 1.00 57.91 187 LEU A CA 1
ATOM 1438 C C . LEU A 1 187 ? 4.561 19.041 -1.690 1.00 57.91 187 LEU A C 1
ATOM 1440 O O . LEU A 1 187 ? 5.180 19.757 -0.910 1.00 57.91 187 LEU A O 1
ATOM 1444 N N . GLY A 1 188 ? 3.233 18.899 -1.613 1.00 61.47 188 GLY A N 1
ATOM 1445 C CA . GLY A 1 188 ? 2.393 19.584 -0.629 1.00 61.47 188 GLY A CA 1
ATOM 1446 C C . GLY A 1 188 ? 2.128 18.739 0.618 1.00 61.47 188 GLY A C 1
ATOM 1447 O O . GLY A 1 188 ? 2.405 17.539 0.622 1.00 61.47 188 GLY A O 1
ATOM 1448 N N . PRO A 1 189 ? 1.575 19.336 1.681 1.00 68.88 189 PRO A N 1
ATOM 1449 C CA . PRO A 1 189 ? 1.209 18.589 2.876 1.00 68.88 189 PRO A CA 1
ATOM 1450 C C . PRO A 1 189 ? 0.115 17.556 2.588 1.00 68.88 189 PRO A C 1
ATOM 1452 O O . PRO A 1 189 ? -0.675 17.708 1.652 1.00 68.88 189 PRO A O 1
ATOM 1455 N N . LEU A 1 190 ? 0.022 16.548 3.455 1.00 76.31 190 LEU A N 1
ATOM 1456 C CA . LEU A 1 190 ? -1.087 15.600 3.447 1.00 76.31 190 LEU A CA 1
ATOM 1457 C C . LEU A 1 190 ? -2.437 16.344 3.572 1.00 76.31 190 LEU A C 1
ATOM 1459 O O . LEU A 1 190 ? -2.557 17.229 4.433 1.00 76.31 190 LEU A O 1
ATOM 1463 N N . PRO A 1 191 ? -3.451 16.014 2.748 1.00 80.69 191 PRO A N 1
ATOM 1464 C CA . PRO A 1 191 ? -4.772 16.619 2.875 1.00 80.69 191 PRO A CA 1
ATOM 1465 C C . PRO A 1 191 ? -5.429 16.250 4.210 1.00 80.69 191 PRO A C 1
ATOM 1467 O O . PRO A 1 191 ? -5.101 15.236 4.819 1.00 80.69 191 PRO A O 1
ATOM 1470 N N . ALA A 1 192 ? -6.385 17.066 4.659 1.00 87.62 192 ALA A N 1
ATOM 1471 C CA . ALA A 1 192 ? -7.271 16.674 5.752 1.00 87.62 192 ALA A CA 1
ATOM 1472 C C . ALA A 1 192 ? -8.103 15.450 5.331 1.00 87.62 192 ALA A C 1
ATOM 1474 O O . ALA A 1 192 ? -8.463 15.327 4.157 1.00 87.62 192 ALA A O 1
ATOM 1475 N N . PHE A 1 193 ? -8.422 14.559 6.267 1.00 92.44 193 PHE A N 1
ATOM 1476 C CA . PHE A 1 193 ? -9.210 13.358 5.985 1.00 92.44 193 PHE A CA 1
ATOM 1477 C C . PHE A 1 193 ? -10.016 12.897 7.203 1.00 92.44 193 PHE A C 1
ATOM 1479 O O . PHE A 1 193 ? -9.660 13.174 8.346 1.00 92.44 193 PHE A O 1
ATOM 1486 N N . GLU A 1 194 ? -11.109 12.185 6.948 1.00 94.69 194 GLU A N 1
ATOM 1487 C CA . GLU A 1 194 ? -11.901 11.464 7.948 1.00 94.69 194 GLU A CA 1
ATOM 1488 C C . GLU A 1 194 ? -11.555 9.972 7.896 1.00 94.69 194 GLU A C 1
ATOM 1490 O O . GLU A 1 194 ? -11.415 9.413 6.809 1.00 94.69 194 GLU A O 1
ATOM 1495 N N . VAL A 1 195 ? -11.449 9.323 9.055 1.00 96.31 195 VAL A N 1
ATOM 1496 C CA . VAL A 1 195 ? -11.353 7.868 9.201 1.00 96.31 195 VAL A CA 1
ATOM 1497 C C . VAL A 1 195 ? -12.585 7.370 9.934 1.00 96.31 195 VAL A C 1
ATOM 1499 O O . VAL A 1 195 ? -12.825 7.719 11.092 1.00 96.31 195 VAL A O 1
ATOM 1502 N N . ARG A 1 196 ? -13.346 6.507 9.269 1.00 97.44 196 ARG A N 1
ATOM 1503 C CA . ARG A 1 196 ? -14.458 5.763 9.854 1.00 97.44 196 ARG A CA 1
ATOM 1504 C C . ARG A 1 196 ? -14.104 4.289 9.850 1.00 97.44 196 ARG A C 1
ATOM 1506 O O . ARG A 1 196 ? -13.774 3.756 8.798 1.00 97.44 196 ARG A O 1
ATOM 1513 N N . ALA A 1 197 ? -14.197 3.639 11.000 1.00 97.19 197 ALA A N 1
ATOM 1514 C CA . ALA A 1 197 ? -13.938 2.214 11.118 1.00 97.19 197 ALA A CA 1
ATOM 1515 C C . ALA A 1 197 ? -15.094 1.523 11.831 1.00 97.19 197 ALA A C 1
ATOM 1517 O O . ALA A 1 197 ? -15.518 1.957 12.905 1.00 97.19 197 ALA A O 1
ATOM 1518 N N . ARG A 1 198 ? -15.580 0.442 11.227 1.00 97.94 198 ARG A N 1
ATOM 1519 C CA . ARG A 1 198 ? -16.591 -0.443 11.789 1.00 97.94 198 ARG A CA 1
ATOM 1520 C C . ARG A 1 198 ? -16.004 -1.828 11.988 1.00 97.94 198 ARG A C 1
ATOM 1522 O O . ARG A 1 198 ? -15.313 -2.329 11.107 1.00 97.94 198 ARG A O 1
ATOM 1529 N N . VAL A 1 199 ? -16.311 -2.429 13.128 1.00 97.06 199 VAL A N 1
ATOM 1530 C CA . VAL A 1 199 ? -15.942 -3.800 13.480 1.00 97.06 199 VAL A CA 1
ATOM 1531 C C . VAL A 1 199 ? -17.213 -4.569 13.806 1.00 97.06 199 VAL A C 1
ATOM 1533 O O . VAL A 1 199 ? -18.045 -4.082 14.574 1.00 97.06 199 VAL A O 1
ATOM 1536 N N . ASP A 1 200 ? -17.407 -5.721 13.164 1.00 96.94 200 ASP A N 1
ATOM 1537 C CA . ASP A 1 200 ? -18.626 -6.540 13.253 1.00 96.94 200 ASP A CA 1
ATOM 1538 C C . ASP A 1 200 ? -19.912 -5.702 13.084 1.00 96.94 200 ASP A C 1
ATOM 1540 O O . ASP A 1 200 ? -20.902 -5.821 13.814 1.00 96.94 200 ASP A O 1
ATOM 1544 N N . GLY A 1 201 ? -19.864 -4.757 12.140 1.00 95.75 201 GLY A N 1
ATOM 1545 C CA . GLY A 1 201 ? -20.963 -3.848 11.825 1.00 95.75 201 GLY A CA 1
ATOM 1546 C C . GLY A 1 201 ? -21.173 -2.683 12.802 1.00 95.75 201 GLY A C 1
ATOM 1547 O O . GLY A 1 201 ? -22.107 -1.906 12.593 1.00 95.75 201 GLY A O 1
ATOM 1548 N N . ARG A 1 202 ? -20.335 -2.486 13.824 1.00 96.00 202 ARG A N 1
ATOM 1549 C CA . ARG A 1 202 ? -20.451 -1.381 14.799 1.00 96.00 202 ARG A CA 1
ATOM 1550 C C . ARG A 1 202 ? -19.323 -0.373 14.642 1.00 96.00 202 ARG A C 1
ATOM 1552 O O . ARG A 1 202 ? -18.185 -0.778 14.460 1.00 96.00 202 ARG A O 1
ATOM 1559 N N . ASP A 1 203 ? -19.628 0.921 14.729 1.00 95.81 203 ASP A N 1
ATOM 1560 C CA . ASP A 1 203 ? -18.589 1.957 14.732 1.00 95.81 203 ASP A CA 1
ATOM 1561 C C . ASP A 1 203 ? -17.669 1.773 15.947 1.00 95.81 203 ASP A C 1
ATOM 1563 O O . ASP A 1 203 ? -18.141 1.610 17.076 1.00 95.81 203 ASP A O 1
ATOM 1567 N N . LEU A 1 204 ? -16.357 1.799 15.712 1.00 94.06 204 LEU A N 1
ATOM 1568 C CA . LEU A 1 204 ? -15.380 1.719 16.790 1.00 94.06 204 LEU A CA 1
ATOM 1569 C C . LEU A 1 204 ? -15.396 3.009 17.615 1.00 94.06 204 LEU A C 1
ATOM 1571 O O . LEU A 1 204 ? -15.366 4.101 17.037 1.00 94.06 204 LEU A O 1
ATOM 1575 N N . PRO A 1 205 ? -15.411 2.929 18.954 1.00 94.88 205 PRO A N 1
ATOM 1576 C CA . PRO A 1 205 ? -15.383 4.114 19.792 1.00 94.88 205 PRO A CA 1
ATOM 1577 C C . PRO A 1 205 ? -13.970 4.730 19.805 1.00 94.88 205 PRO A C 1
ATOM 1579 O O . PRO A 1 205 ? -12.988 4.034 19.541 1.00 94.88 205 PRO A O 1
ATOM 1582 N N . PRO A 1 206 ? -13.823 6.021 20.157 1.00 93.50 206 PRO A N 1
ATOM 1583 C CA . PRO A 1 206 ? -12.514 6.677 20.190 1.00 93.50 206 PRO A CA 1
ATOM 1584 C C . PRO A 1 206 ? -11.417 5.936 20.988 1.00 93.50 206 PRO A C 1
ATOM 1586 O O . PRO A 1 206 ? -10.294 5.870 20.495 1.00 93.50 206 PRO A O 1
ATOM 1589 N N . PRO A 1 207 ? -11.700 5.299 22.147 1.00 92.81 207 PRO A N 1
ATOM 1590 C CA . PRO A 1 207 ? -10.705 4.512 22.884 1.00 92.81 207 PRO A CA 1
ATOM 1591 C C . PRO A 1 207 ? -10.153 3.281 22.145 1.00 92.81 207 PRO A C 1
ATOM 1593 O O . PRO A 1 207 ? -9.135 2.740 22.563 1.00 92.81 207 PRO A O 1
ATOM 1596 N N . ALA A 1 208 ? -10.791 2.822 21.063 1.00 93.75 208 ALA A N 1
ATOM 1597 C CA . ALA A 1 208 ? -10.265 1.744 20.222 1.00 93.75 208 ALA A CA 1
ATOM 1598 C C . ALA A 1 208 ? -9.215 2.230 19.209 1.00 93.75 208 ALA A C 1
ATOM 1600 O O . ALA A 1 208 ? -8.529 1.413 18.594 1.00 93.75 208 ALA A O 1
ATOM 1601 N N . ILE A 1 209 ? -9.121 3.543 18.983 1.00 93.75 209 ILE A N 1
ATOM 1602 C CA . ILE A 1 209 ? -8.273 4.147 17.956 1.00 93.75 209 ILE A CA 1
ATOM 1603 C C . ILE A 1 209 ? -7.086 4.819 18.643 1.00 93.75 209 ILE A C 1
ATOM 1605 O O . ILE A 1 209 ? -7.259 5.704 19.476 1.00 93.75 209 ILE A O 1
ATOM 1609 N N . TYR A 1 210 ? -5.886 4.410 18.266 1.00 92.69 210 TYR A N 1
ATOM 1610 C CA . TYR A 1 210 ? -4.610 4.873 18.782 1.00 92.69 210 TYR A CA 1
ATOM 1611 C C . TYR A 1 210 ? -3.889 5.690 17.711 1.00 92.69 210 TYR A C 1
ATOM 1613 O O . TYR A 1 210 ? -3.802 5.270 16.556 1.00 92.69 210 TYR A O 1
ATOM 1621 N N . LEU A 1 211 ? -3.375 6.857 18.083 1.00 91.50 211 LEU A N 1
ATOM 1622 C CA . LEU A 1 211 ? -2.762 7.822 17.173 1.00 91.50 211 LEU A CA 1
ATOM 1623 C C . LEU A 1 211 ? -1.258 7.963 17.439 1.00 91.50 211 LEU A C 1
ATOM 1625 O O . LEU A 1 211 ? -0.826 7.903 18.591 1.00 91.50 211 LEU A O 1
ATOM 1629 N N . ALA A 1 212 ? -0.488 8.185 16.370 1.00 86.31 212 ALA A N 1
ATOM 1630 C CA . ALA A 1 212 ? 0.966 8.367 16.382 1.00 86.31 212 ALA A CA 1
ATOM 1631 C C . ALA A 1 212 ? 1.722 7.226 17.088 1.00 86.31 212 ALA A C 1
ATOM 1633 O O . ALA A 1 212 ? 1.765 6.112 16.573 1.00 86.31 212 ALA A O 1
ATOM 1634 N N . ASP A 1 213 ? 2.313 7.495 18.255 1.00 74.94 213 ASP A N 1
ATOM 1635 C CA . ASP A 1 213 ? 3.109 6.540 19.039 1.00 74.94 213 ASP A CA 1
ATOM 1636 C C . ASP A 1 213 ? 2.281 5.425 19.697 1.00 74.94 213 ASP A C 1
ATOM 1638 O O . ASP A 1 213 ? 2.836 4.473 20.250 1.00 74.94 213 ASP A O 1
ATOM 1642 N N . GLY A 1 214 ? 0.954 5.511 19.597 1.00 73.62 214 GLY A N 1
ATOM 1643 C CA . GLY A 1 214 ? 0.036 4.521 20.132 1.00 73.62 214 GLY A CA 1
ATOM 1644 C C . GLY A 1 214 ? -0.453 4.825 21.547 1.00 73.62 214 GLY A C 1
ATOM 1645 O O . GLY A 1 214 ? -1.018 3.937 22.178 1.00 73.62 214 GLY A O 1
ATOM 1646 N N . ALA A 1 215 ? -0.257 6.045 22.059 1.00 78.19 215 ALA A N 1
ATOM 1647 C CA . ALA A 1 215 ? -0.732 6.440 23.390 1.00 78.19 215 ALA A CA 1
ATOM 1648 C C . ALA A 1 215 ? -1.966 7.358 23.367 1.00 78.19 215 ALA A C 1
ATOM 1650 O O . ALA A 1 215 ? -2.723 7.404 24.336 1.00 78.19 215 ALA A O 1
ATOM 1651 N N . SER A 1 216 ? -2.173 8.106 22.280 1.00 87.06 216 SER A N 1
ATOM 1652 C CA . SER A 1 216 ? -3.264 9.083 22.177 1.00 87.06 216 SER A CA 1
ATOM 1653 C C . SER A 1 216 ? -4.495 8.507 21.487 1.00 87.06 216 SER A C 1
ATOM 1655 O O . SER A 1 216 ? -4.374 7.724 20.550 1.00 87.06 216 SER A O 1
ATOM 1657 N N . HIS A 1 217 ? -5.675 8.971 21.891 1.00 89.94 217 HIS A N 1
ATOM 1658 C CA . HIS A 1 217 ? -6.951 8.636 21.259 1.00 89.94 217 HIS A CA 1
ATOM 1659 C C . HIS A 1 217 ? -7.555 9.863 20.566 1.00 89.94 217 HIS A C 1
ATOM 1661 O O . HIS A 1 217 ? -7.346 10.989 21.033 1.00 89.94 217 HIS A O 1
ATOM 1667 N N . PRO A 1 218 ? -8.321 9.693 19.474 1.00 90.94 218 PRO A N 1
ATOM 1668 C CA . PRO A 1 218 ? -9.080 10.792 18.900 1.00 90.94 218 PRO A CA 1
ATOM 1669 C C . PRO A 1 218 ? -10.173 11.273 19.864 1.00 90.94 218 PRO A C 1
ATOM 1671 O O . PRO A 1 218 ? -10.640 10.535 20.726 1.00 90.94 218 PRO A O 1
ATOM 1674 N N . ALA A 1 219 ? -10.628 12.515 19.695 1.00 89.00 219 ALA A N 1
ATOM 1675 C CA . ALA A 1 219 ? -11.747 13.050 20.476 1.00 89.00 219 ALA A CA 1
ATOM 1676 C C . ALA A 1 219 ? -13.119 12.529 20.000 1.00 89.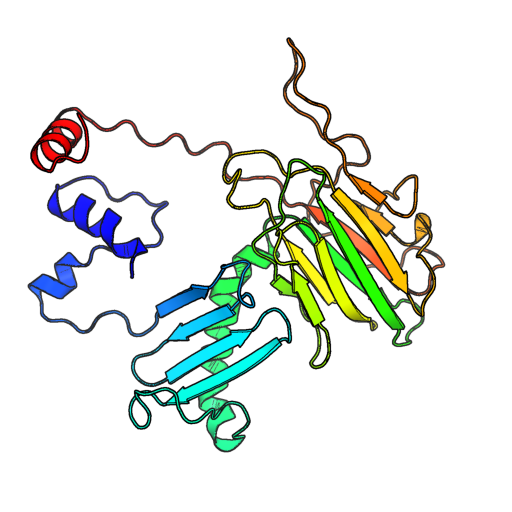00 219 ALA A C 1
ATOM 1678 O O . ALA A 1 219 ? -14.098 12.584 20.743 1.00 89.00 219 ALA A O 1
ATOM 1679 N N . SER A 1 220 ? -13.202 12.040 18.759 1.00 90.31 220 SER A N 1
ATOM 1680 C CA . SER A 1 220 ? -14.433 11.571 18.124 1.00 90.31 220 SER A CA 1
ATOM 1681 C C . SER A 1 220 ? -14.191 10.339 17.257 1.00 90.31 220 SER A C 1
ATOM 1683 O O . SER A 1 220 ? -13.080 10.105 16.782 1.00 90.31 220 SER A O 1
ATOM 1685 N N . SER A 1 221 ? -15.263 9.582 17.028 1.00 89.00 221 SER A N 1
ATOM 1686 C CA . SER A 1 221 ? -15.351 8.559 15.990 1.00 89.00 221 SER A CA 1
ATOM 1687 C C . SER A 1 221 ? -16.610 8.850 15.164 1.00 89.00 221 SER A C 1
ATOM 1689 O O . SER A 1 221 ? -17.689 8.930 15.761 1.00 89.00 221 SER A O 1
ATOM 1691 N N . PRO A 1 222 ? -16.510 9.094 13.843 1.00 93.62 222 PRO A N 1
ATOM 1692 C CA . PRO A 1 222 ? -15.300 9.068 13.014 1.00 93.62 222 PRO A CA 1
ATOM 1693 C C . PRO A 1 222 ? -14.200 10.043 13.468 1.00 93.62 222 PRO A C 1
ATOM 1695 O O . PRO A 1 222 ? -14.477 11.115 14.019 1.00 93.62 222 PRO A O 1
ATOM 1698 N N . PHE A 1 223 ? -12.944 9.652 13.254 1.00 91.56 223 PHE A N 1
ATOM 1699 C CA . PHE A 1 223 ? -11.785 10.501 13.516 1.00 91.56 223 PHE A CA 1
ATOM 1700 C C . PHE A 1 223 ? -11.592 11.468 12.350 1.00 91.56 223 PHE A C 1
ATOM 1702 O O . PHE A 1 223 ? -11.664 11.061 11.195 1.00 91.56 223 PHE A O 1
ATOM 1709 N N . VAL A 1 224 ? -11.306 12.737 12.634 1.00 91.06 224 VAL A N 1
ATOM 1710 C CA . VAL A 1 224 ? -11.020 13.737 11.601 1.00 91.06 224 VAL A CA 1
ATOM 1711 C C . VAL A 1 224 ? -9.620 14.291 11.817 1.00 91.06 224 VAL A C 1
ATOM 1713 O O . VAL A 1 224 ? -9.366 14.979 12.802 1.00 91.06 224 VAL A O 1
ATOM 1716 N N . TYR A 1 225 ? -8.732 14.033 10.863 1.00 88.75 225 TYR A N 1
ATOM 1717 C CA . TYR A 1 225 ? -7.424 14.663 10.789 1.00 88.75 225 TYR A CA 1
ATOM 1718 C C . TYR A 1 225 ? -7.528 16.000 10.053 1.00 88.75 225 TYR A C 1
ATOM 1720 O O . TYR A 1 225 ? -8.027 16.076 8.923 1.00 88.75 225 TYR A O 1
ATOM 1728 N N . ARG A 1 226 ? -7.031 17.065 10.685 1.00 85.44 226 ARG A N 1
ATOM 1729 C CA . ARG A 1 226 ? -7.008 18.424 10.136 1.00 85.44 226 ARG A CA 1
ATOM 1730 C C . ARG A 1 226 ? -5.609 19.012 10.223 1.00 85.44 226 ARG A C 1
ATOM 1732 O O . ARG A 1 226 ? -4.812 18.666 11.092 1.00 85.44 226 ARG A O 1
ATOM 1739 N N . ARG A 1 227 ? -5.332 19.960 9.330 1.00 74.19 227 ARG A N 1
ATOM 1740 C CA . ARG A 1 227 ? -4.156 20.825 9.423 1.00 74.19 227 ARG A CA 1
ATOM 1741 C C . ARG A 1 227 ? -4.597 22.268 9.558 1.00 74.19 227 ARG A C 1
ATOM 1743 O O . ARG A 1 227 ? -5.539 22.703 8.897 1.00 74.19 227 ARG A O 1
ATOM 1750 N N . VAL A 1 228 ? -3.879 22.996 10.398 1.00 69.56 228 VAL A N 1
ATOM 1751 C CA . VAL A 1 228 ? -4.011 24.437 10.543 1.00 69.56 228 VAL A CA 1
ATOM 1752 C C . VAL A 1 228 ? -3.132 25.085 9.465 1.00 69.56 228 VAL A C 1
ATOM 1754 O O . VAL A 1 228 ? -1.923 24.813 9.432 1.00 69.56 228 VAL A O 1
ATOM 1757 N N . PRO A 1 229 ? -3.708 25.906 8.564 1.00 63.78 229 PRO A N 1
ATOM 1758 C CA . PRO A 1 229 ? -2.944 26.620 7.548 1.00 63.78 229 PRO A CA 1
ATOM 1759 C C . PRO A 1 229 ? -1.847 27.482 8.174 1.00 63.78 229 PRO A C 1
ATOM 1761 O O . PRO A 1 229 ? -1.990 27.962 9.300 1.00 63.78 229 PRO A O 1
ATOM 1764 N N . ALA A 1 230 ? -0.771 27.713 7.424 1.00 60.91 230 ALA A N 1
ATOM 1765 C CA . ALA A 1 230 ? 0.279 28.636 7.825 1.00 60.91 230 ALA A CA 1
ATOM 1766 C C . ALA A 1 230 ? -0.328 30.019 8.098 1.00 60.91 230 ALA A C 1
ATOM 1768 O O . ALA A 1 230 ? -1.108 30.540 7.297 1.00 60.91 230 ALA A O 1
ATOM 1769 N N . SER A 1 231 ? 0.028 30.610 9.236 1.00 61.34 231 SER A N 1
ATOM 1770 C CA . SER A 1 231 ? -0.284 32.005 9.536 1.00 61.34 231 SER A CA 1
ATOM 1771 C C . SER A 1 231 ? 0.880 32.894 9.093 1.00 61.34 231 SER A C 1
ATOM 1773 O O . SER A 1 231 ? 1.976 32.406 8.824 1.00 61.34 231 SER A O 1
ATOM 1775 N N . LEU A 1 232 ? 0.678 34.216 9.059 1.00 52.47 232 LEU A N 1
ATOM 1776 C CA . LEU A 1 232 ? 1.715 35.197 8.690 1.00 52.47 232 LEU A CA 1
ATOM 1777 C C . LEU A 1 232 ? 3.041 35.051 9.470 1.00 52.47 232 LEU A C 1
ATOM 1779 O O . LEU A 1 232 ? 4.068 35.534 9.006 1.00 52.47 232 LEU A O 1
ATOM 1783 N N . PHE A 1 233 ? 3.029 34.378 10.627 1.00 53.81 233 PHE A N 1
ATOM 1784 C CA . PHE A 1 233 ? 4.193 34.192 11.500 1.00 53.81 233 PHE A CA 1
ATOM 1785 C C . PHE A 1 233 ? 4.481 32.722 11.850 1.00 53.81 233 PHE A C 1
ATOM 1787 O O . PHE A 1 233 ? 5.270 32.449 12.753 1.00 53.81 233 PHE A O 1
ATOM 1794 N N . GLY A 1 234 ? 3.855 31.755 11.171 1.00 52.28 234 GLY A N 1
ATOM 1795 C CA . GLY A 1 234 ? 4.038 30.337 11.479 1.00 52.28 234 GLY A CA 1
ATOM 1796 C C . GLY A 1 234 ? 3.779 29.423 10.288 1.00 52.28 234 GLY A C 1
ATOM 1797 O O . GLY A 1 234 ? 2.831 29.627 9.540 1.00 52.28 234 GLY A O 1
ATOM 1798 N N . GLY A 1 235 ? 4.613 28.391 10.134 1.00 58.59 235 GLY A N 1
ATOM 1799 C CA . GLY A 1 235 ? 4.386 27.333 9.147 1.00 58.59 235 GLY A CA 1
ATOM 1800 C C . GLY A 1 235 ? 3.105 26.541 9.425 1.00 58.59 235 GLY A C 1
ATOM 1801 O O . GLY A 1 235 ? 2.540 26.619 10.517 1.00 58.59 235 GLY A O 1
ATOM 1802 N N . GLU A 1 236 ? 2.653 25.769 8.439 1.00 62.81 236 GLU A N 1
ATOM 1803 C CA . GLU A 1 236 ? 1.499 24.883 8.607 1.00 62.81 236 GLU A CA 1
ATOM 1804 C C . GLU A 1 236 ? 1.766 23.842 9.702 1.00 62.81 236 GLU A C 1
ATOM 1806 O O . GLU A 1 236 ? 2.855 23.264 9.770 1.00 62.81 236 GLU A O 1
ATOM 1811 N N . ARG A 1 237 ? 0.764 23.562 10.537 1.00 66.94 237 ARG A N 1
ATOM 1812 C CA . ARG A 1 237 ? 0.869 22.604 11.649 1.00 66.94 237 ARG A CA 1
ATOM 1813 C C . ARG A 1 237 ? -0.303 21.633 11.629 1.00 66.94 237 ARG A C 1
ATOM 1815 O O . ARG A 1 237 ? -1.381 21.966 11.146 1.00 66.94 237 ARG A O 1
ATOM 1822 N N . GLU A 1 238 ? -0.089 20.420 12.122 1.00 73.00 238 GLU A N 1
ATOM 1823 C CA . GLU A 1 238 ? -1.185 19.470 12.339 1.00 73.00 238 GLU A CA 1
ATOM 1824 C C . GLU A 1 238 ? -1.999 19.915 13.563 1.00 73.00 238 GLU A C 1
ATOM 1826 O O . GLU A 1 238 ? -1.441 20.451 14.526 1.00 73.00 238 GLU A O 1
ATOM 1831 N N . GLU A 1 239 ? -3.319 19.746 13.507 1.00 72.81 239 GLU A N 1
ATOM 1832 C CA . GLU A 1 239 ? -4.171 19.953 14.677 1.00 72.81 239 GLU A CA 1
ATOM 1833 C C . GLU A 1 239 ? -4.057 18.727 15.589 1.00 72.81 239 GLU A C 1
ATOM 1835 O O . GLU A 1 239 ? -4.068 17.597 15.104 1.00 72.81 239 GLU A O 1
ATOM 1840 N N . SER A 1 240 ? -3.918 18.934 16.900 1.00 61.47 240 SER A N 1
ATOM 1841 C CA . SER A 1 240 ? -3.845 17.816 17.842 1.00 61.47 240 SER A CA 1
ATOM 1842 C C . SER A 1 240 ? -5.129 16.972 17.795 1.00 61.47 240 SER A C 1
ATOM 1844 O O . SER A 1 240 ? -6.220 17.547 17.805 1.00 61.47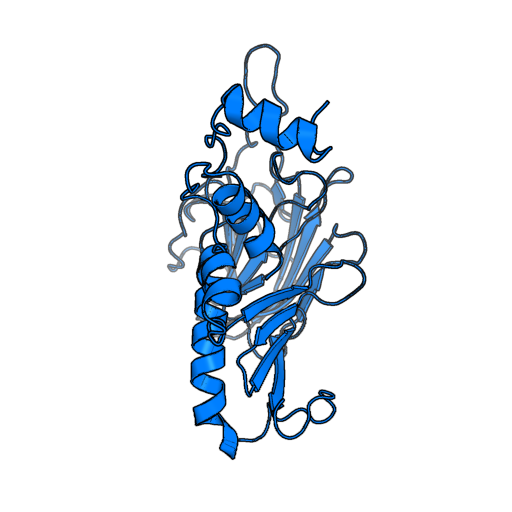 240 SER A O 1
ATOM 1846 N N . PRO A 1 241 ? -5.023 15.629 17.827 1.00 67.56 241 PRO A N 1
ATOM 1847 C CA . PRO A 1 241 ? -3.802 14.843 18.040 1.00 67.56 241 PRO A CA 1
ATOM 1848 C C . PRO A 1 241 ? -2.959 14.690 16.762 1.00 67.56 241 PRO A C 1
ATOM 1850 O O . PRO A 1 241 ? -3.494 14.454 15.681 1.00 67.56 241 PRO A O 1
ATOM 1853 N N . LEU A 1 242 ? -1.633 14.791 16.909 1.00 81.12 242 LEU A N 1
ATOM 1854 C CA . LEU A 1 242 ? -0.681 14.632 15.805 1.00 81.12 242 LEU A CA 1
ATOM 1855 C C . LEU A 1 242 ? -0.659 13.179 15.315 1.00 81.12 242 LEU A C 1
ATOM 1857 O O . LEU A 1 242 ? -0.857 12.260 16.108 1.00 81.12 242 LEU A O 1
ATOM 1861 N N . LEU A 1 243 ? -0.370 12.973 14.028 1.00 85.69 243 LEU A N 1
ATOM 1862 C CA . LEU A 1 243 ? -0.150 11.632 13.466 1.00 85.69 243 LEU A CA 1
ATOM 1863 C C . LEU A 1 243 ? 1.326 11.325 13.233 1.00 85.69 243 LEU A C 1
ATOM 1865 O O . LEU A 1 243 ? 1.696 10.153 13.155 1.00 85.69 243 LEU A O 1
ATOM 1869 N N . ALA A 1 244 ? 2.150 12.363 13.087 1.00 84.81 244 ALA A N 1
ATOM 1870 C CA . ALA A 1 244 ? 3.574 12.215 12.830 1.00 84.81 244 ALA A CA 1
ATOM 1871 C C . ALA A 1 244 ? 4.268 11.455 13.975 1.00 84.81 244 ALA A C 1
ATOM 1873 O O . ALA A 1 244 ? 4.265 11.907 15.120 1.00 84.81 244 ALA A O 1
ATOM 1874 N N . GLY A 1 245 ? 4.883 10.316 13.659 1.00 84.56 245 GLY A N 1
ATOM 1875 C CA . GLY A 1 245 ? 5.538 9.459 14.644 1.00 84.56 245 GLY A CA 1
ATOM 1876 C C . GLY A 1 245 ? 6.200 8.227 14.029 1.00 84.56 245 GLY A C 1
ATOM 1877 O O . GLY A 1 245 ? 6.120 7.991 12.823 1.00 84.56 245 GLY A O 1
ATOM 1878 N N . ALA A 1 246 ? 6.873 7.449 14.876 1.00 85.62 246 ALA A N 1
ATOM 1879 C CA . ALA A 1 246 ? 7.392 6.132 14.514 1.00 85.62 246 ALA A CA 1
ATOM 1880 C C . ALA A 1 246 ? 6.277 5.072 14.551 1.00 85.62 246 ALA A C 1
ATOM 1882 O O . ALA A 1 246 ? 5.187 5.330 15.059 1.00 85.62 246 ALA A O 1
ATOM 1883 N N . THR A 1 247 ? 6.564 3.869 14.048 1.00 89.38 247 THR A N 1
ATOM 1884 C CA . THR A 1 247 ? 5.649 2.726 14.162 1.00 89.38 247 THR A CA 1
ATOM 1885 C C . THR A 1 247 ? 5.301 2.458 15.633 1.00 89.38 247 THR A C 1
ATOM 1887 O O . THR A 1 247 ? 6.218 2.245 16.433 1.00 89.38 247 THR A O 1
ATOM 1890 N N . PRO A 1 248 ? 4.009 2.445 16.006 1.00 89.62 248 PRO A N 1
ATOM 1891 C CA . PRO A 1 248 ? 3.593 2.217 17.381 1.00 89.62 248 PRO A CA 1
ATOM 1892 C C . PRO A 1 248 ? 3.804 0.762 17.800 1.00 89.62 248 PRO A C 1
ATOM 1894 O O . PRO A 1 248 ? 3.835 -0.159 16.980 1.00 89.62 248 PRO A O 1
ATOM 1897 N N . SER A 1 249 ? 3.884 0.541 19.112 1.00 87.69 249 SER A N 1
ATOM 1898 C CA . SER A 1 249 ? 3.776 -0.810 19.658 1.00 87.69 249 SER A CA 1
ATOM 1899 C C . SER A 1 249 ? 2.335 -1.284 19.538 1.00 87.69 249 SER A C 1
ATOM 1901 O O . SER A 1 249 ? 1.427 -0.704 20.130 1.00 87.69 249 SER A O 1
ATOM 1903 N N . PHE A 1 250 ? 2.122 -2.399 18.845 1.00 88.69 250 PHE A N 1
ATOM 1904 C CA . PHE A 1 250 ? 0.813 -3.046 18.778 1.00 88.69 250 PHE A CA 1
ATOM 1905 C C . PHE A 1 250 ? 0.494 -3.844 20.055 1.00 88.69 250 PHE A C 1
ATOM 1907 O O . PHE A 1 250 ? -0.288 -4.789 19.999 1.00 88.69 250 PHE A O 1
ATOM 1914 N N . GLY A 1 251 ? 1.083 -3.506 21.206 1.00 72.69 251 GLY A N 1
ATOM 1915 C CA . GLY A 1 251 ? 0.849 -4.162 22.497 1.00 72.69 251 GLY A CA 1
ATOM 1916 C C . GLY A 1 251 ? -0.579 -3.996 23.035 1.00 72.69 251 GLY A C 1
ATOM 1917 O O . GLY A 1 251 ? -1.349 -3.165 22.557 1.00 72.69 251 GLY A O 1
ATOM 1918 N N . ALA A 1 252 ? -0.943 -4.826 24.018 1.00 55.56 252 ALA A N 1
ATOM 1919 C CA . ALA A 1 252 ? -2.285 -4.884 24.597 1.00 55.56 252 ALA A CA 1
ATOM 1920 C C . ALA A 1 252 ? -2.584 -3.649 25.462 1.00 55.56 252 ALA A C 1
ATOM 1922 O O . ALA A 1 252 ? -2.239 -3.588 26.643 1.00 55.56 252 ALA A O 1
ATOM 1923 N N . HIS A 1 253 ? -3.261 -2.676 24.868 1.00 64.62 253 HIS A N 1
ATOM 1924 C CA . HIS A 1 253 ? -3.864 -1.555 25.570 1.00 64.62 253 HIS A CA 1
ATOM 1925 C C . HIS A 1 253 ? -5.361 -1.527 25.230 1.00 64.62 253 HIS A C 1
ATOM 1927 O O . HIS A 1 253 ? -5.742 -1.856 24.109 1.00 64.62 253 HIS A O 1
ATOM 1933 N N . GLY A 1 254 ? -6.199 -1.158 26.204 1.00 68.69 254 GLY A N 1
ATOM 1934 C CA . GLY A 1 254 ? -7.640 -0.957 26.007 1.00 68.69 254 GLY A CA 1
ATOM 1935 C C . GLY A 1 254 ? -8.534 -2.167 26.307 1.00 68.69 254 GLY A C 1
ATOM 1936 O O . GLY A 1 254 ? -8.075 -3.294 26.463 1.00 68.69 254 GLY A O 1
ATOM 1937 N N . SER A 1 255 ? -9.836 -1.897 26.434 1.00 80.94 255 SER A N 1
ATOM 1938 C CA . SER A 1 255 ? -10.899 -2.882 26.697 1.00 80.94 255 SER A CA 1
ATOM 1939 C C . SER A 1 255 ? -11.638 -3.344 25.438 1.00 80.94 255 SER A C 1
ATOM 1941 O O . SER A 1 255 ? -12.498 -4.217 25.520 1.00 80.94 255 SER A O 1
ATOM 1943 N N . GLU A 1 256 ? -11.351 -2.725 24.294 1.00 90.75 256 GLU A N 1
ATOM 1944 C CA . GLU A 1 256 ? -12.050 -2.968 23.033 1.00 90.75 256 GLU A CA 1
ATOM 1945 C C . GLU A 1 256 ? -11.500 -4.224 22.335 1.00 90.75 256 GLU A C 1
ATOM 1947 O O . GLU A 1 256 ? -10.288 -4.462 22.372 1.00 90.75 256 GLU A O 1
ATOM 1952 N N . PRO A 1 257 ? -12.359 -5.033 21.685 1.00 92.19 257 PRO A N 1
ATOM 1953 C CA . PRO A 1 257 ? -11.950 -6.300 21.076 1.00 92.19 257 PRO A CA 1
ATOM 1954 C C . PRO A 1 257 ? -11.008 -6.108 19.884 1.00 92.19 257 PRO A C 1
ATOM 1956 O O . PRO A 1 257 ? -10.183 -6.973 19.613 1.00 92.19 257 PRO A O 1
ATOM 1959 N N . VAL A 1 258 ? -11.081 -4.962 19.204 1.00 95.38 258 VAL A N 1
ATOM 1960 C CA . VAL A 1 258 ? -10.175 -4.588 18.115 1.00 95.38 258 VAL A CA 1
ATOM 1961 C C . VAL A 1 258 ? -9.585 -3.218 18.406 1.00 95.38 258 VAL A C 1
ATOM 1963 O O . VAL A 1 258 ? -10.301 -2.284 18.765 1.00 95.38 258 VAL A O 1
ATOM 1966 N N . SER A 1 259 ? -8.275 -3.093 18.217 1.00 95.12 259 SER A N 1
ATOM 1967 C CA . SER A 1 259 ? -7.561 -1.818 18.264 1.00 95.12 259 SER A CA 1
ATOM 1968 C C . SER A 1 259 ? -7.136 -1.407 16.859 1.00 95.12 259 SER A C 1
ATOM 1970 O O . SER A 1 259 ? -6.613 -2.234 16.113 1.00 95.12 259 SER A O 1
ATOM 1972 N N . ILE A 1 260 ? -7.296 -0.128 16.522 1.00 95.44 260 ILE A N 1
ATOM 1973 C CA . ILE A 1 260 ? -6.746 0.480 15.306 1.00 95.44 260 ILE A CA 1
ATOM 1974 C C . ILE A 1 260 ? -5.625 1.434 15.686 1.00 95.44 260 ILE A C 1
ATOM 1976 O O . ILE A 1 260 ? -5.791 2.258 16.573 1.00 95.44 260 ILE A O 1
ATOM 1980 N N . PHE A 1 261 ? -4.514 1.364 14.971 1.00 95.44 261 PHE A N 1
ATOM 1981 C CA . PHE A 1 261 ? -3.364 2.245 15.094 1.00 95.44 261 PHE A CA 1
ATOM 1982 C C . PHE A 1 261 ? -3.229 3.057 13.814 1.00 95.44 261 PHE A C 1
ATOM 1984 O O . PHE A 1 261 ? -3.167 2.479 12.729 1.00 95.44 261 PHE A O 1
ATOM 1991 N N . LEU A 1 262 ? -3.176 4.378 13.940 1.00 95.12 262 LEU A N 1
ATOM 1992 C CA . LEU A 1 262 ? -3.049 5.323 12.838 1.00 95.12 262 LEU A CA 1
ATOM 1993 C C . LEU A 1 262 ? -1.861 6.250 13.102 1.00 95.12 262 LEU A C 1
ATOM 1995 O O . LEU A 1 262 ? -1.867 7.030 14.053 1.00 95.12 262 LEU A O 1
ATOM 1999 N N . TRP A 1 263 ? -0.855 6.198 12.239 1.00 93.75 263 TRP A N 1
ATOM 2000 C CA . TRP A 1 263 ? 0.318 7.065 12.331 1.00 93.75 263 TRP A CA 1
ATOM 2001 C C . TRP A 1 263 ? 0.799 7.468 10.943 1.00 93.75 263 TRP A C 1
ATOM 2003 O O . TRP A 1 263 ? 0.342 6.947 9.924 1.00 93.75 263 TRP A O 1
ATOM 2013 N N . ARG A 1 264 ? 1.718 8.424 10.893 1.00 90.62 264 ARG A N 1
ATOM 2014 C CA . ARG A 1 264 ? 2.346 8.889 9.662 1.00 90.62 264 ARG A CA 1
ATOM 2015 C C . ARG A 1 264 ? 3.841 9.023 9.880 1.00 90.62 264 ARG A C 1
ATOM 2017 O O . ARG A 1 264 ? 4.261 9.628 10.865 1.00 90.62 264 ARG A O 1
ATOM 2024 N N . PHE A 1 265 ? 4.636 8.523 8.944 1.00 85.62 265 PHE A N 1
ATOM 2025 C CA . PHE A 1 265 ? 6.069 8.795 8.968 1.00 85.62 265 PHE A CA 1
ATOM 2026 C C . PHE A 1 265 ? 6.334 10.274 8.639 1.00 85.62 265 PHE A C 1
ATOM 2028 O O . PHE A 1 265 ? 5.681 10.822 7.744 1.00 85.62 265 PHE A O 1
ATOM 2035 N N . PRO A 1 266 ? 7.253 10.950 9.350 1.00 75.25 266 PRO A N 1
ATOM 2036 C CA . PRO A 1 266 ? 7.644 12.315 9.016 1.00 75.25 266 PRO A CA 1
ATOM 2037 C C . PRO A 1 266 ? 8.124 12.420 7.561 1.00 75.25 266 PRO A C 1
ATOM 2039 O O . PRO A 1 266 ? 8.825 11.539 7.072 1.00 75.25 266 PRO A O 1
ATOM 2042 N N . ASP A 1 267 ? 7.768 13.503 6.865 1.00 67.69 267 ASP A N 1
ATOM 2043 C CA . ASP A 1 267 ? 8.211 13.715 5.484 1.00 67.69 267 ASP A CA 1
ATOM 2044 C C . ASP A 1 267 ? 9.730 13.974 5.441 1.00 67.69 267 ASP A C 1
ATOM 2046 O O . ASP A 1 267 ? 10.190 15.087 5.704 1.00 67.69 267 ASP A O 1
ATOM 2050 N N . GLU A 1 268 ? 10.527 12.973 5.060 1.00 52.28 268 GLU A N 1
ATOM 2051 C CA . GLU A 1 268 ? 11.988 13.124 4.917 1.00 52.28 268 GLU A CA 1
ATOM 2052 C C . GLU A 1 268 ? 12.382 14.045 3.744 1.00 52.28 268 GLU A C 1
ATOM 2054 O O . GLU A 1 268 ? 13.457 14.642 3.727 1.00 52.28 268 GLU A O 1
ATOM 2059 N N . ARG A 1 269 ? 11.499 14.214 2.751 1.00 49.03 269 ARG A N 1
ATOM 2060 C CA . ARG A 1 269 ? 11.822 14.847 1.456 1.00 49.03 269 ARG A CA 1
ATOM 2061 C C . ARG A 1 269 ? 11.773 16.376 1.420 1.00 49.03 269 ARG A C 1
ATOM 2063 O O . ARG A 1 269 ? 12.033 16.966 0.375 1.00 49.03 269 ARG A O 1
ATOM 2070 N N . THR A 1 270 ? 11.497 17.044 2.534 1.00 38.03 270 THR A N 1
ATOM 2071 C CA . THR A 1 270 ? 11.373 18.515 2.590 1.00 38.03 270 THR A CA 1
ATOM 2072 C C . THR A 1 270 ? 12.712 19.278 2.576 1.00 38.03 270 THR A C 1
ATOM 2074 O O . THR A 1 270 ? 12.734 20.465 2.890 1.00 38.03 270 THR A O 1
ATOM 2077 N N . GLY A 1 271 ? 13.828 18.627 2.214 1.00 34.50 271 GLY A N 1
ATOM 2078 C CA . GLY A 1 271 ? 15.176 19.217 2.254 1.00 34.50 271 GLY A CA 1
ATOM 2079 C C . GLY A 1 271 ? 16.049 19.052 1.002 1.00 34.50 271 GLY A C 1
ATOM 2080 O O . GLY A 1 271 ? 17.132 19.631 0.963 1.00 34.50 271 GLY A O 1
ATOM 2081 N N . ALA A 1 272 ? 15.621 18.305 -0.023 1.00 36.81 272 ALA A N 1
ATOM 2082 C CA . ALA A 1 272 ? 16.421 18.135 -1.239 1.00 36.81 272 ALA A CA 1
ATOM 2083 C C . ALA A 1 272 ? 16.326 19.392 -2.122 1.00 36.81 272 ALA A C 1
ATOM 2085 O O . ALA A 1 272 ? 15.427 19.538 -2.950 1.00 36.81 272 ALA A O 1
ATOM 2086 N N . VAL A 1 273 ? 17.250 20.331 -1.918 1.00 37.88 273 VAL A N 1
ATOM 2087 C CA . VAL A 1 273 ? 17.485 21.434 -2.852 1.00 37.88 273 VAL A CA 1
ATOM 2088 C C . VAL A 1 273 ? 18.037 20.821 -4.133 1.00 37.88 273 VAL A C 1
ATOM 2090 O O . VAL A 1 273 ? 19.110 20.223 -4.109 1.00 37.88 273 VAL A O 1
ATOM 2093 N N . ALA A 1 274 ? 17.311 20.959 -5.246 1.00 48.12 274 ALA A N 1
ATOM 2094 C CA . ALA A 1 274 ? 17.837 20.566 -6.546 1.00 48.12 274 ALA A CA 1
ATOM 2095 C C . ALA A 1 274 ? 19.197 21.265 -6.753 1.00 48.12 274 ALA A C 1
ATOM 2097 O O . ALA A 1 274 ? 19.265 22.493 -6.618 1.00 48.12 274 ALA A O 1
ATOM 2098 N N . PRO A 1 275 ? 20.283 20.527 -7.030 1.00 51.00 275 PRO A N 1
ATOM 2099 C CA . PRO A 1 275 ? 21.594 21.129 -7.208 1.00 51.00 275 PRO A CA 1
ATOM 2100 C C . PRO A 1 275 ? 21.534 22.164 -8.331 1.00 51.00 275 PRO A C 1
ATOM 2102 O O . PRO A 1 275 ? 20.944 21.937 -9.390 1.00 51.00 275 PRO A O 1
ATOM 2105 N N . ALA A 1 276 ? 22.115 23.337 -8.084 1.00 56.41 276 ALA A N 1
ATOM 2106 C CA . ALA A 1 276 ? 22.127 24.406 -9.067 1.00 56.41 276 ALA A CA 1
ATOM 2107 C C . ALA A 1 276 ? 22.892 23.947 -10.318 1.00 56.41 276 ALA A C 1
ATOM 2109 O O . ALA A 1 276 ? 24.078 23.631 -10.245 1.00 56.41 276 ALA A O 1
ATOM 2110 N N . LEU A 1 277 ? 22.214 23.926 -11.468 1.00 65.44 277 LEU A N 1
ATOM 2111 C CA . LEU A 1 277 ? 22.852 23.663 -12.758 1.00 65.44 277 LEU A CA 1
ATOM 2112 C C . LEU A 1 277 ? 23.890 24.753 -13.051 1.00 65.44 277 LEU A C 1
ATOM 2114 O O . LEU A 1 277 ? 23.585 25.949 -12.961 1.00 65.44 277 LEU A O 1
ATOM 2118 N N . ASP A 1 278 ? 25.100 24.347 -13.429 1.00 77.06 278 ASP A N 1
ATOM 2119 C CA . ASP A 1 278 ? 26.124 25.277 -13.895 1.00 77.06 278 ASP A CA 1
ATOM 2120 C C . ASP A 1 278 ? 25.818 25.804 -15.316 1.00 77.06 278 ASP A C 1
ATOM 2122 O O . ASP A 1 278 ? 24.933 25.321 -16.032 1.00 77.06 278 ASP A O 1
ATOM 2126 N N . GLU A 1 279 ? 26.540 26.842 -15.741 1.00 77.44 279 GLU A N 1
ATOM 2127 C CA . GLU A 1 279 ? 26.292 27.502 -17.030 1.00 77.44 279 GLU A CA 1
ATOM 2128 C C . GLU A 1 279 ? 26.708 26.647 -18.243 1.00 77.44 279 GLU A C 1
ATOM 2130 O O . GLU A 1 279 ? 26.281 26.891 -19.375 1.00 77.44 279 GLU A O 1
ATOM 2135 N N . ALA A 1 280 ? 27.555 25.634 -18.049 1.00 73.62 280 ALA A N 1
ATOM 2136 C CA . ALA A 1 280 ? 27.902 24.690 -19.108 1.00 73.62 280 ALA A CA 1
ATOM 2137 C C . ALA A 1 280 ? 26.755 23.691 -19.334 1.00 73.62 280 ALA A C 1
ATOM 2139 O O . ALA A 1 280 ? 26.344 23.475 -20.476 1.00 73.62 280 ALA A O 1
ATOM 2140 N N . ALA A 1 281 ? 26.182 23.164 -18.252 1.00 69.50 281 ALA A N 1
ATOM 2141 C CA . ALA A 1 281 ? 25.004 22.310 -18.245 1.00 69.50 281 ALA A CA 1
ATOM 2142 C C . ALA A 1 281 ? 23.792 23.023 -18.853 1.00 69.50 281 ALA A C 1
ATOM 2144 O O . ALA A 1 281 ? 23.140 22.478 -19.746 1.00 69.50 281 ALA A O 1
ATOM 2145 N N . ARG A 1 282 ? 23.538 24.280 -18.455 1.00 76.38 282 ARG A N 1
ATOM 2146 C CA . ARG A 1 282 ? 22.456 25.096 -19.035 1.00 76.38 282 ARG A CA 1
ATOM 2147 C C . ARG A 1 282 ? 22.607 25.275 -20.540 1.00 76.38 282 ARG A C 1
ATOM 2149 O O . ARG A 1 282 ? 21.639 25.088 -21.269 1.00 76.38 282 ARG A O 1
ATOM 2156 N N . ARG A 1 283 ? 23.809 25.596 -21.030 1.00 78.56 283 ARG A N 1
ATOM 2157 C CA . ARG A 1 283 ? 24.054 25.758 -22.476 1.00 78.56 283 ARG A CA 1
ATOM 2158 C C . ARG A 1 283 ? 23.800 24.476 -23.268 1.00 78.56 283 ARG A C 1
ATOM 2160 O O . ARG A 1 283 ? 23.222 24.550 -24.348 1.00 78.56 283 ARG A O 1
ATOM 2167 N N . ARG A 1 284 ? 24.177 23.313 -22.729 1.00 75.06 284 ARG A N 1
ATOM 2168 C CA . ARG A 1 284 ? 23.894 22.008 -23.354 1.00 75.06 284 ARG A CA 1
ATOM 2169 C C . ARG A 1 284 ? 22.392 21.722 -23.422 1.00 75.06 284 ARG A C 1
ATOM 2171 O O . ARG A 1 284 ? 21.906 21.290 -24.461 1.00 75.06 284 ARG A O 1
ATOM 2178 N N . LEU A 1 285 ? 21.652 22.020 -22.355 1.00 68.81 285 LEU A N 1
ATOM 2179 C CA . LEU A 1 285 ? 20.199 21.831 -22.323 1.00 68.81 285 LEU A CA 1
ATOM 2180 C C . LEU A 1 285 ? 19.451 22.787 -23.265 1.00 68.81 285 LEU A C 1
ATOM 2182 O O . LEU A 1 285 ? 18.503 22.352 -23.917 1.00 68.81 285 LEU A O 1
ATOM 2186 N N . ARG A 1 286 ? 19.907 24.042 -23.413 1.00 79.06 286 ARG A N 1
ATOM 2187 C CA . ARG A 1 286 ? 19.382 24.973 -24.433 1.00 79.06 286 ARG A CA 1
ATOM 2188 C C . ARG A 1 286 ? 19.600 24.446 -25.850 1.00 79.06 286 ARG A C 1
ATOM 2190 O O . ARG A 1 286 ? 18.685 24.484 -26.663 1.00 79.06 286 ARG A O 1
ATOM 2197 N N . ALA A 1 287 ? 20.785 23.903 -26.140 1.00 76.00 287 ALA A N 1
ATOM 2198 C CA . ALA A 1 287 ? 21.086 23.317 -27.450 1.00 76.00 287 ALA A CA 1
ATOM 2199 C C . ALA A 1 287 ? 20.193 22.107 -27.793 1.00 76.00 287 ALA A C 1
ATOM 2201 O O . ALA A 1 287 ? 19.985 21.814 -28.967 1.00 76.00 287 ALA A O 1
ATOM 2202 N N . LEU A 1 288 ? 19.649 21.431 -26.776 1.00 71.38 288 LEU A N 1
ATOM 2203 C CA . LEU A 1 288 ? 18.702 20.322 -26.912 1.00 71.38 288 LEU A CA 1
ATOM 2204 C C . LEU A 1 288 ? 17.223 20.754 -26.802 1.00 71.38 288 LEU A C 1
ATOM 2206 O O . LEU A 1 288 ? 16.347 19.900 -26.896 1.00 71.38 288 LEU A O 1
ATOM 2210 N N . GLY A 1 289 ? 16.935 22.046 -26.596 1.00 73.25 289 GLY A N 1
ATOM 2211 C CA . GLY A 1 289 ? 15.572 22.588 -26.508 1.00 73.25 289 GLY A CA 1
ATOM 2212 C C . GLY A 1 289 ? 14.840 22.346 -25.181 1.00 73.25 289 GLY A C 1
ATOM 2213 O O . GLY A 1 289 ? 13.624 22.498 -25.131 1.00 73.25 289 GLY A O 1
ATOM 2214 N N . TYR A 1 290 ? 15.545 21.967 -24.109 1.00 55.59 290 TYR A N 1
ATOM 2215 C CA . TYR A 1 290 ? 14.935 21.651 -22.805 1.00 55.59 290 TYR A CA 1
ATOM 2216 C C . TYR A 1 290 ? 14.838 22.844 -21.840 1.00 55.59 290 TYR A C 1
ATOM 2218 O O . TYR A 1 290 ? 14.157 22.750 -20.821 1.00 55.59 290 TYR A O 1
ATOM 2226 N N . VAL A 1 291 ? 15.539 23.945 -22.118 1.00 57.78 291 VAL A N 1
ATOM 2227 C CA . VAL A 1 291 ? 15.559 25.165 -21.294 1.00 57.78 291 VAL A CA 1
ATOM 2228 C C . VAL A 1 291 ? 15.603 26.364 -22.246 1.00 57.78 291 VAL A C 1
ATOM 2230 O O . VAL A 1 291 ? 16.338 26.297 -23.231 1.00 57.78 291 VAL A O 1
ATOM 2233 N N . GLU A 1 292 ? 14.837 27.426 -21.973 1.00 51.44 292 GLU A N 1
ATOM 2234 C CA . GLU A 1 292 ? 14.935 28.715 -22.691 1.00 51.44 292 GLU A CA 1
ATOM 2235 C C . GLU A 1 292 ? 16.151 29.539 -22.235 1.00 51.44 292 GLU A C 1
ATOM 2237 O O . GLU A 1 292 ? 16.396 29.692 -21.014 1.00 51.44 292 GLU A O 1
#

pLDDT: mean 85.24, std 13.44, range [34.5, 98.5]

Radius of gyration: 22.39 Å; chains: 1; bounding box: 50×62×54 Å

Secondary structure (DSSP, 8-state):
-GGGHHHHHHHHTTPPP-TT--S--SHHHHHHTPPPPS-EEEEE--TTS--EEEEE-SSEEEEEETTT--EEEEETTT-TT--S--TT-GGGHHHHHHHHHHHHHHHGGGGGSSEEEEEEESSSS-EEEEEEEEE-TT--EEEEEEESPPBTBEEEEPTTS-EEEEEEEE-SS-EEEEEEE-TT-TTSPPPPEEEEEEETTEEPPGGGEEETTTTB--SSSSEEE-EEPPBTTB--EEPSSP-B-SPPP----SSSSEEEEEEE---TTTT-PPPPPPHHHHHHHHHTTS--

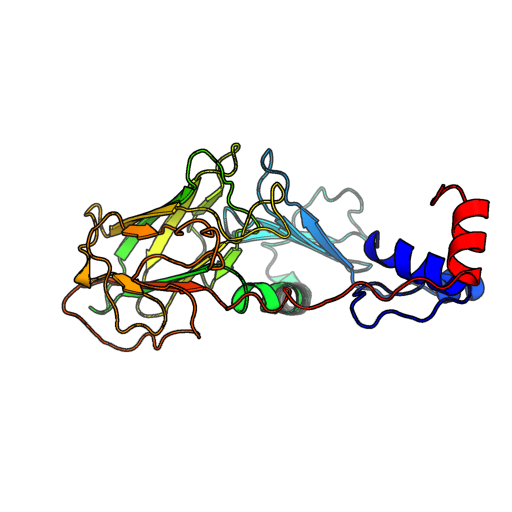Foldseek 3Di:
DVLQVVQQVCVVLVHDDDPPRPHHHCVVCVVPVDDDDFWDWDWDWALVDFTKIWIGGPFKIWIAGQFQRDIFMDGCVVCVVSPDTCPPPPVCCVVVVVVVVVSVVVCVVQVQAAKDKKKAFDVQDKKKKKKKKFFDPVFAKTDKHWFPFDRPWGWDQHSVRGMTIITHMHGHDITDMGIHTDPVCPPDDGTKIWMWMDINRHTDFQQQEAAAQRPDTAPGPRHIWDWDPADPPGHIGTDPPAQEHDDHPPDDDDDDRMHMYMHGHPDPPNDDDPPDDDPSRVVVCVVVVNHD

Sequence (292 aa):
RSIDIVPTICDVLGLPAFPEFEGVSLLPLIAHDTSPPGELFARAANLEFPYRFALRTPRYKLIRTIETGREELYDLASDPGETRDLAAEAALAEVTRPLRDAMDAHRQPLRETGVQVRAVARDGRGHEIDLAVTASNTGTLADPDRVDLEDGDRLVLGPDGRTLRWTGQVGAHPVGIRFDRGPARPLGPLPAFEVRARVDGRDLPPPAIYLADGASHPASSPFVYRRVPASLFGGEREESPLLAGATPSFGAHGSEPVSIFLWRFPDERTGAVAPALDEAARRRLRALGYVE